Protein 2ZYL (pdb70)

Nearest PDB structures (foldseek):
  2zyl-assembly1_A  TM=1.003E+00  e=1.382E-75  Mycobacterium tuberculosis
  4qck-assembly1_A  TM=9.948E-01  e=5.067E-70  Mycobacterium tuberculosis H37Rv
  4qdc-assembly1_A  TM=9.366E-01  e=1.197E-52  Rhodococcus rhodochrous
  4qdd-assembly1_A  TM=9.458E-01  e=8.021E-52  Rhodococcus rhodochrous
  7v25-assembly1_A  TM=6.304E-01  e=1.993E-14  Comamonas testosteroni KF-1

Foldseek 3Di:
DPDDFFPFFFFDKAWPWFLVVCPPQFWAWDQFRQAIKIWHAAPVRDIAIFGQFDPPPGAGLSPFGDDHQFRAGPPQGFTAHSCFDRPDRDPDPDRDDPDGGGIWDWDQALRIIITGDDPVPDDDDPVLDDHHDVLSVDPQKDHKPKDKDKAFQAAPQQLLLVQQADPCCCVQVQWAWQWWKWKFAAQKIKIWTWTWHFLLPPQPDPLGRTKIWTWIWMDSHQFKIKIWIWMDRVPDIWTKIKIWGWGHSDSGMIMTMIIMMIRQDPCDDVSVVVRVVVRVVVVVSVVSSVVDVNPDHHGNPDDDDLQSGPSVLSVLLNCCRSDDVVPRDCSNHHIDMDIGRRVVVNVVVVVVSVVNVVD

CATH classification: 2.102.10.10 (+1 more: 3.90.380.10)

Radius of gyration: 22.99 Å; Cα contacts (8 Å, |Δi|>4): 777; chains: 1; bounding box: 60×63×56 Å

Solvent-accessible surface area: 18249 Å² total; per-residue (Å²): 183,34,14,94,94,21,141,45,36,5,25,3,13,2,0,0,0,13,9,152,69,18,81,104,72,121,10,32,42,11,104,0,14,52,55,37,0,0,0,0,13,25,79,141,42,80,7,58,0,0,14,0,107,7,134,49,137,39,12,28,0,14,124,12,67,37,77,50,58,32,0,0,4,64,126,59,42,36,37,5,1,15,56,0,106,12,90,75,3,53,142,38,209,165,45,49,221,176,32,98,4,112,35,22,67,39,17,67,43,12,38,0,0,1,0,17,19,20,110,64,63,75,110,27,71,121,77,28,117,2,40,84,4,100,37,23,97,31,125,102,23,26,114,37,102,42,60,104,47,98,9,132,54,17,7,8,35,14,4,4,25,30,10,2,42,2,38,20,23,1,111,35,40,90,2,8,0,73,83,0,51,0,16,4,80,26,30,52,0,7,13,77,5,33,16,34,25,23,45,32,46,150,89,62,48,128,94,184,6,89,18,34,34,57,5,54,7,9,3,25,5,3,0,1,22,0,17,70,24,56,47,71,100,37,124,171,132,31,45,12,2,14,0,6,0,2,11,5,25,58,33,76,14,2,14,0,0,10,0,4,0,0,59,75,26,160,48,105,125,173,13,97,76,66,6,127,95,62,5,80,37,23,6,138,19,8,73,35,17,4,97,78,12,108,134,80,89,28,80,75,130,25,181,54,102,162,72,39,23,0,15,125,49,0,39,85,2,16,87,9,8,39,41,50,81,94,87,50,102,82,67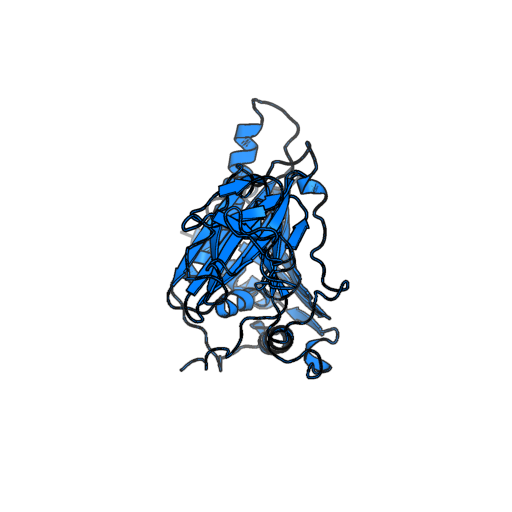,14,39,109,133,56,78,51,105,9,93,7,155,177,20,19,110,122,9,67,45,61,2,86,156,72,55,154,139

B-factor: mean 40.39, std 16.04, range [12.49, 110.56]

Organism: Mycobacterium tuberculosis (strain ATCC 25618 / H37Rv) (NCBI:txid83332)

Sequence (359 aa):
DAGALPTRYARGWHCLGVAKDYLEGKPHGVEAFGTKLVVFADSHGDLKVLDGYCRHMGGDLSEGTVKGDEVACPFHDWRWGGDGRCKLVPYARRTPRMARTRSWTTDVRSGLLFVWHDHEGNPPDPAVRIPEIPEAASDEWTDWRWNRILIEGSNCRDIIDNVTDMAHFFYIHFGLPTYFKNVFEGHIASQYLHNVGRPDVDDLGTSYGEAHLDSEASYFGPSFMINWLHNRYGNYKSESILINCHYPVTQNSFVLQWGVIVEKPKGMSMTDKLSRVFTEGVSKGFLQDVEIWKHKTRIDNPLLVEEDGAVYQLRRWYEQFYVDVADIKPEMVERFEIEVDTKRANEFWNAEVE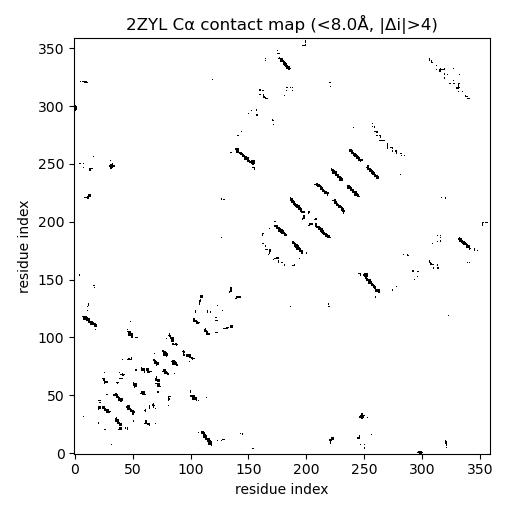KNLKS

GO terms:
  GO:0051537 2 iron, 2 sulfur cluster binding (F, IDA)
  GO:0005506 iron ion binding (F, IDA)
  GO:0070723 response to cholesterol (P, IEP)
  GO:0047086 ketosteroid monooxygenase activity (F, IDA)
  GO:0006707 cholesterol catabolic process (P, IDA)
  GO:0070207 protein homotrimerization (P, IPI)
  GO:0036200 3-ketosteroid 9-alpha-monooxygenase activity (F, IDA)
  GO:0036200 3-ketosteroid 9-alpha-monooxygenase activity (F, EXP)

InterPro domains:
  IPR017941 Rieske [2Fe-2S] iron-sulphur domain [PF00355] (26-109)
  IPR017941 Rieske [2Fe-2S] iron-sulphur domain [PS51296] (26-128)
  IPR036922 Rieske [2Fe-2S] iron-sulphur domain superfamily [G3DSA:2.102.10.10] (21-155)
  IPR036922 Rieske [2Fe-2S] iron-sulphur domain superfamily [SSF50022] (19-131)
  IPR045605 3-ketosteroid-9-alpha-monooxygenase, oxygenase component-like, C-terminal domain [PF19298] (128-337)
  IPR050584 Cholesterol 7-desaturase [PTHR21266] (18-364)

Secondary structure (DSSP, 8-state):
---PPPSSPPSEEEEEEEGGGG-SSS-EEEEETTEEEEEEE-TTS-EEEEESB-TTT--BGGGSEEETTEEEPTTT--EEETTSBEEE-TT-SSPPTT-B--EE-EEEETTEEEEEE-TT-PPPPGGGPPPP-GGGG-TTB---EEEEEEEESS-GGGGGGGGG-STHHHHTT-EEEEEEEEEEETTEEEEEEEEEE-TTSSS--SSS--EEEEEEEEEESSSEEEEEEEEEETTEEEEEEEEEEEEEEETTEEEEEEEEEEBPP-----THHHHHHHHHHHHHHHHHHHHHHTT----SS----GGG-SHHHHHHHHHGGGS-GGG--HHHHS-EEEEPP-HHHHHHHHHHHHHHHT-

Structure (mmCIF, N/CA/C/O backbone):
data_2ZYL
#
_entry.id   2ZYL
#
_cell.length_a   116.200
_cell.length_b   116.200
_cell.length_c   81.000
_cell.angle_alpha   90.00
_cell.angle_beta   90.00
_cell.angle_gamma   120.00
#
_symmetry.space_group_name_H-M   'P 3 2 1'
#
loop_
_entity.id
_entity.type
_entity.pdbx_description
1 polymer 'POSSIBLE OXIDOREDUCTASE'
2 non-polymer 'FE2/S2 (INORGANIC) CLUSTER'
3 non-polymer 'FE (II) ION'
4 non-polymer 'SODIUM ION'
5 water water
#
loop_
_atom_site.group_PDB
_atom_site.id
_atom_site.type_symbol
_atom_site.label_atom_id
_atom_site.label_alt_id
_atom_site.label_comp_id
_atom_site.label_asym_id
_atom_site.label_entity_id
_atom_site.label_seq_id
_atom_site.pdbx_PDB_ins_code
_atom_site.Cartn_x
_atom_site.Cartn_y
_atom_site.Cartn_z
_atom_site.occupancy
_atom_site.B_iso_or_equiv
_atom_site.auth_seq_id
_atom_site.auth_comp_id
_atom_site.auth_asym_id
_atom_site.auth_atom_id
_atom_site.pdbx_PDB_model_num
ATOM 1 N N . ASP A 1 14 ? 42.943 -42.134 1.295 1.00 64.83 14 ASP A N 1
ATOM 2 C CA . ASP A 1 14 ? 42.481 -41.108 2.305 1.00 64.53 14 ASP A CA 1
ATOM 3 C C . ASP A 1 14 ? 41.060 -41.526 2.792 1.00 63.29 14 ASP A C 1
ATOM 4 O O . ASP A 1 14 ? 40.522 -42.463 2.193 1.00 63.54 14 ASP A O 1
ATOM 9 N N . ALA A 1 15 ? 40.343 -40.786 3.673 1.00 61.66 15 ALA A N 1
ATOM 10 C CA . ALA A 1 15 ? 39.693 -39.480 3.348 1.00 57.79 15 ALA A CA 1
ATOM 11 C C . ALA A 1 15 ? 40.319 -38.030 3.426 1.00 56.49 15 ALA A C 1
ATOM 12 O O . ALA A 1 15 ? 40.575 -37.496 4.535 1.00 55.77 15 ALA A O 1
ATOM 14 N N . GLY A 1 16 ? 40.537 -37.451 2.206 1.00 54.05 16 GLY A N 1
ATOM 15 C CA . GLY A 1 16 ? 40.581 -36.016 1.855 1.00 51.91 16 GLY A CA 1
ATOM 16 C C . GLY A 1 16 ? 41.871 -35.214 1.555 1.00 51.58 16 GLY A C 1
ATOM 17 O O . GLY A 1 16 ? 42.704 -34.996 2.483 1.00 50.07 16 GLY A O 1
ATOM 18 N N . ALA A 1 17 ? 42.019 -34.743 0.292 1.00 50.04 17 ALA A N 1
ATOM 19 C CA . ALA A 1 17 ? 43.114 -33.802 -0.054 1.00 49.60 17 ALA A CA 1
ATOM 20 C C . ALA A 1 17 ? 42.972 -32.460 0.714 1.00 48.59 17 ALA A C 1
ATOM 21 O O . ALA A 1 17 ? 41.885 -31.847 0.737 1.00 47.52 17 ALA A O 1
ATOM 23 N N . LEU A 1 18 ? 44.076 -32.051 1.366 1.00 47.56 18 LEU A N 1
ATOM 24 C CA . LEU A 1 18 ? 44.138 -30.787 2.120 1.00 46.33 18 LEU A CA 1
ATOM 25 C C . LEU A 1 18 ? 43.785 -29.559 1.315 1.00 44.61 18 LEU A C 1
ATOM 26 O O . LEU A 1 18 ? 44.177 -29.434 0.135 1.00 44.89 18 LEU A O 1
ATOM 31 N N . PRO A 1 19 ? 43.063 -28.617 1.971 1.00 43.52 19 PRO A N 1
ATOM 32 C CA . PRO A 1 19 ? 42.846 -27.333 1.273 1.00 41.27 19 PRO A CA 1
ATOM 33 C C . PRO A 1 19 ? 44.229 -26.720 0.828 1.00 40.34 19 PRO A C 1
ATOM 34 O O . PRO A 1 19 ? 45.291 -26.952 1.485 1.00 37.54 19 PRO A O 1
ATOM 38 N N . THR A 1 20 ? 44.253 -26.003 -0.300 1.00 39.55 20 THR A N 1
ATOM 39 C CA . THR A 1 20 ? 45.492 -25.300 -0.665 1.00 39.23 20 THR A CA 1
ATOM 40 C C . THR A 1 20 ? 45.569 -23.827 -0.177 1.00 38.08 20 THR A C 1
ATOM 41 O O . THR A 1 20 ? 46.612 -23.226 -0.283 1.00 39.68 20 THR A O 1
ATOM 45 N N . ARG A 1 21 ? 44.495 -23.306 0.416 1.00 36.60 21 ARG A N 1
ATOM 46 C CA . ARG A 1 21 ? 44.346 -21.911 0.972 1.00 34.55 21 ARG A CA 1
ATOM 47 C C . ARG A 1 21 ? 43.706 -22.091 2.318 1.00 32.10 21 ARG A C 1
ATOM 48 O O . ARG A 1 21 ? 43.140 -23.138 2.577 1.00 30.23 21 ARG A O 1
ATOM 56 N N . TYR A 1 22 ? 43.656 -21.016 3.106 1.00 30.68 22 TYR A N 1
ATOM 57 C CA . TYR A 1 22 ? 42.798 -20.950 4.290 1.00 26.72 22 TYR A CA 1
ATOM 58 C C . TYR A 1 22 ? 41.558 -20.224 3.785 1.00 27.44 22 TYR A C 1
ATOM 59 O O . TYR A 1 22 ? 41.622 -19.509 2.783 1.00 26.11 22 TYR A O 1
ATOM 68 N N . ALA A 1 23 ? 40.435 -20.418 4.469 1.00 26.65 23 ALA A N 1
ATOM 69 C CA . ALA A 1 23 ? 39.123 -19.915 4.056 1.00 26.05 23 ALA A CA 1
ATOM 70 C C . ALA A 1 23 ? 39.045 -18.395 4.003 1.00 25.91 23 ALA A C 1
ATOM 71 O O . ALA A 1 23 ? 39.629 -17.704 4.824 1.00 26.81 23 ALA A O 1
ATOM 73 N N . ARG A 1 24 ? 38.279 -17.844 3.061 1.00 27.26 24 ARG A N 1
ATOM 74 C CA . ARG A 1 24 ? 38.018 -16.408 3.098 1.00 27.01 24 ARG A CA 1
ATOM 75 C C . ARG A 1 24 ? 36.925 -16.139 4.132 1.00 27.90 24 ARG A C 1
ATOM 76 O O . ARG A 1 24 ? 35.758 -16.637 3.976 1.00 30.55 24 ARG A O 1
ATOM 84 N N . GLY A 1 25 ? 37.255 -15.357 5.156 1.00 27.44 25 GLY A N 1
ATOM 85 C CA . GLY A 1 25 ? 36.247 -14.808 6.057 1.00 24.63 25 GLY A CA 1
ATOM 86 C C . GLY A 1 25 ? 36.775 -14.187 7.313 1.00 26.85 25 GLY A C 1
ATOM 87 O O . GLY A 1 25 ? 37.982 -14.059 7.494 1.00 27.85 25 GLY A O 1
ATOM 88 N N . TRP A 1 26 ? 35.870 -13.905 8.255 1.00 27.96 26 TRP A N 1
ATOM 89 C CA . TRP A 1 26 ? 36.204 -13.386 9.579 1.00 28.63 26 TRP A CA 1
ATOM 90 C C . TRP A 1 26 ? 36.575 -14.498 10.554 1.00 28.76 26 TRP A C 1
ATOM 91 O O . TRP A 1 26 ? 35.862 -15.543 10.677 1.00 31.96 26 TRP A O 1
ATOM 102 N N . HIS A 1 27 ? 37.659 -14.309 11.284 1.00 26.75 27 HIS A N 1
ATOM 103 C CA . HIS A 1 27 ? 38.038 -15.317 12.222 1.00 25.42 27 HIS A CA 1
ATOM 104 C C . HIS A 1 27 ? 38.220 -14.657 13.580 1.00 28.46 27 HIS A C 1
ATOM 105 O O . HIS A 1 27 ? 38.805 -13.569 13.683 1.00 29.89 27 HIS A O 1
ATOM 112 N N . CYS A 1 28 ? 37.697 -15.298 14.617 1.00 28.68 28 CYS A N 1
ATOM 113 C CA . CYS A 1 28 ? 37.712 -14.715 15.895 1.00 31.13 28 CYS A CA 1
ATOM 114 C C . CYS A 1 28 ? 38.981 -15.120 16.617 1.00 32.20 28 CYS A C 1
ATOM 115 O O . CYS A 1 28 ? 39.419 -16.306 16.579 1.00 31.22 28 CYS A O 1
ATOM 118 N N . LEU A 1 29 ? 39.589 -14.132 17.274 1.00 31.98 29 LEU A N 1
ATOM 119 C CA . LEU A 1 29 ? 40.891 -14.379 17.852 1.00 33.69 29 LEU A CA 1
ATOM 120 C C . LEU A 1 29 ? 40.765 -14.468 19.350 1.00 33.98 29 LEU A C 1
ATOM 121 O O . LEU A 1 29 ? 41.666 -14.941 20.068 1.00 34.98 29 LEU A O 1
ATOM 126 N N . GLY A 1 30 ? 39.599 -14.068 19.831 1.00 34.63 30 GLY A N 1
ATOM 127 C CA . GLY A 1 30 ? 39.264 -14.229 21.220 1.00 34.83 30 GLY A CA 1
ATOM 128 C C . GLY A 1 30 ? 38.575 -12.979 21.741 1.00 35.65 30 GLY A C 1
ATOM 129 O O . GLY A 1 30 ? 38.039 -12.133 20.974 1.00 36.05 30 GLY A O 1
ATOM 130 N N . VAL A 1 31 ? 38.628 -12.848 23.058 1.00 36.28 31 VAL A N 1
ATOM 131 C CA . VAL A 1 31 ? 38.040 -11.696 23.748 1.00 38.15 31 VAL A CA 1
ATOM 132 C C . VAL A 1 31 ? 38.921 -10.449 23.548 1.00 37.73 31 VAL A C 1
ATOM 133 O O . VAL A 1 31 ? 40.069 -10.458 23.922 1.00 38.28 31 VAL A O 1
ATOM 137 N N . ALA A 1 32 ? 38.376 -9.416 22.935 1.00 38.97 32 ALA A N 1
ATOM 138 C CA . ALA A 1 32 ? 39.083 -8.154 22.667 1.00 41.41 32 ALA A CA 1
ATOM 139 C C . ALA A 1 32 ? 39.914 -7.588 23.860 1.00 43.65 32 ALA A C 1
ATOM 140 O O . ALA A 1 32 ? 41.094 -7.249 23.710 1.00 44.42 32 ALA A O 1
ATOM 142 N N . LYS A 1 33 ? 39.338 -7.589 25.059 1.00 47.52 33 LYS A N 1
ATOM 143 C CA . LYS A 1 33 ? 39.998 -7.120 26.323 1.00 49.60 33 LYS A CA 1
ATOM 144 C C . LYS A 1 33 ? 41.258 -7.893 26.746 1.00 49.57 33 LYS A C 1
ATOM 145 O O . LYS A 1 33 ? 42.088 -7.410 27.535 1.00 50.65 33 LYS A O 1
ATOM 151 N N . ASP A 1 34 ? 41.430 -9.084 26.204 1.00 50.01 34 ASP A N 1
ATOM 152 C CA . ASP A 1 34 ? 42.670 -9.831 26.429 1.00 50.86 34 ASP A CA 1
ATOM 153 C C . ASP A 1 34 ? 43.812 -9.390 25.450 1.00 49.83 34 ASP A C 1
ATOM 154 O O . ASP A 1 34 ? 44.960 -9.723 25.645 1.00 49.61 34 ASP A O 1
ATOM 159 N N . TYR A 1 35 ? 43.499 -8.612 24.431 1.00 49.61 35 TYR A N 1
ATOM 160 C CA . TYR A 1 35 ? 44.531 -8.139 23.510 1.00 50.62 35 TYR A CA 1
ATOM 161 C C . TYR A 1 35 ? 44.980 -6.687 23.763 1.00 53.02 35 TYR A C 1
ATOM 162 O O . TYR A 1 35 ? 45.610 -6.065 22.893 1.00 53.27 35 TYR A O 1
ATOM 171 N N . LEU A 1 36 ? 44.660 -6.182 24.961 1.00 55.52 36 LEU A N 1
ATOM 172 C CA . LEU A 1 36 ? 44.710 -4.764 25.279 1.00 57.69 36 LEU A CA 1
ATOM 173 C C . LEU A 1 36 ? 45.546 -4.468 26.508 1.00 59.56 36 LEU A C 1
ATOM 174 O O . LEU A 1 36 ? 45.119 -3.653 27.317 1.00 60.62 36 LEU A O 1
ATOM 179 N N . GLU A 1 37 ? 46.718 -5.052 26.711 1.00 61.70 37 GLU A N 1
ATOM 180 C CA . GLU A 1 37 ? 47.222 -4.914 28.091 1.00 64.11 37 GLU A CA 1
ATOM 181 C C . GLU A 1 37 ? 48.669 -4.471 28.451 1.00 64.20 37 GLU A C 1
ATOM 182 O O . GLU A 1 37 ? 49.370 -5.244 29.119 1.00 65.48 37 GLU A O 1
ATOM 188 N N . GLY A 1 38 ? 49.183 -3.305 28.021 1.00 62.96 38 GLY A N 1
ATOM 189 C CA . GLY A 1 38 ? 48.894 -2.601 26.767 1.00 60.58 38 GLY A CA 1
ATOM 190 C C . GLY A 1 38 ? 50.177 -2.805 25.911 1.00 59.52 38 GLY A C 1
ATOM 191 O O . GLY A 1 38 ? 50.906 -1.834 25.575 1.00 59.77 38 GLY A O 1
ATOM 192 N N . LYS A 1 39 ? 50.433 -4.094 25.617 1.00 55.90 39 LYS A N 1
ATOM 193 C CA . LYS A 1 39 ? 51.598 -4.653 24.930 1.00 52.71 39 LYS A CA 1
ATOM 194 C C . LYS A 1 39 ? 51.126 -5.323 23.615 1.00 49.92 39 LYS A C 1
ATOM 195 O O . LYS A 1 39 ? 49.893 -5.379 23.334 1.00 50.20 39 LYS A O 1
ATOM 201 N N . PRO A 1 40 ? 52.067 -5.710 22.737 1.00 45.71 40 PRO A N 1
ATOM 202 C CA . PRO A 1 40 ? 51.587 -6.517 21.624 1.00 43.33 40 PRO A CA 1
ATOM 203 C C . PRO A 1 40 ? 51.425 -7.979 21.972 1.00 40.18 40 PRO A C 1
ATOM 204 O O . PRO A 1 40 ? 52.048 -8.486 22.912 1.00 40.32 40 PRO A O 1
ATOM 208 N N . HIS A 1 41 ? 50.593 -8.658 21.211 1.00 37.83 41 HIS A N 1
ATOM 209 C CA . HIS A 1 41 ? 50.407 -10.135 21.385 1.00 37.60 41 HIS A CA 1
ATOM 210 C C . HIS A 1 41 ? 50.793 -10.908 20.115 1.00 35.12 41 HIS A C 1
ATOM 211 O O . HIS A 1 41 ? 50.501 -10.453 19.039 1.00 34.50 41 HIS A O 1
ATOM 218 N N . GLY A 1 42 ? 51.513 -12.015 20.269 1.00 34.52 42 GLY A N 1
ATOM 219 C CA . GLY A 1 42 ? 51.833 -12.975 19.186 1.00 33.95 42 GLY A CA 1
ATOM 220 C C . GLY A 1 42 ? 50.713 -13.971 18.957 1.00 34.43 42 GLY A C 1
ATOM 221 O O . GLY A 1 42 ? 50.278 -14.612 19.874 1.00 35.36 42 GLY A O 1
ATOM 222 N N . VAL A 1 43 ? 50.174 -14.057 17.755 1.00 35.12 43 VAL A N 1
ATOM 223 C CA . VAL A 1 43 ? 49.354 -15.210 17.394 1.00 35.27 43 VAL A CA 1
ATOM 224 C C . VAL A 1 43 ? 49.778 -15.974 16.104 1.00 35.18 43 VAL A C 1
ATOM 225 O O . VAL A 1 43 ? 49.940 -15.407 15.039 1.00 34.91 43 VAL A O 1
ATOM 229 N N . GLU A 1 44 ? 49.993 -17.273 16.217 1.00 34.82 44 GLU A N 1
ATOM 230 C CA . GLU A 1 44 ? 50.178 -18.088 14.999 1.00 34.85 44 GLU A CA 1
ATOM 231 C C . GLU A 1 44 ? 48.857 -18.494 14.368 1.00 33.27 44 GLU A C 1
ATOM 232 O O . GLU A 1 44 ? 48.025 -19.084 15.019 1.00 33.19 44 GLU A O 1
ATOM 238 N N . ALA A 1 45 ? 48.689 -18.201 13.097 1.00 31.59 45 ALA A N 1
ATOM 239 C CA . ALA A 1 45 ? 47.436 -18.337 12.456 1.00 31.36 45 ALA A CA 1
ATOM 240 C C . ALA A 1 45 ? 47.740 -18.223 10.967 1.00 32.73 45 ALA A C 1
ATOM 241 O O . ALA A 1 45 ? 48.710 -17.500 10.573 1.00 34.07 45 ALA A O 1
ATOM 243 N N . PHE A 1 46 ? 46.955 -18.937 10.137 1.00 32.04 46 PHE A N 1
ATOM 244 C CA . PHE A 1 46 ? 47.037 -18.878 8.691 1.00 30.98 46 PHE A CA 1
ATOM 245 C C . PHE A 1 46 ? 48.448 -19.215 8.128 1.00 31.98 46 PHE A C 1
ATOM 246 O O . PHE A 1 46 ? 48.908 -18.636 7.108 1.00 31.91 46 PHE A O 1
ATOM 254 N N . GLY A 1 47 ? 49.090 -20.186 8.765 1.00 31.34 47 GLY A N 1
ATOM 255 C CA . GLY A 1 47 ? 50.441 -20.550 8.413 1.00 34.09 47 GLY A CA 1
ATOM 256 C C . GLY A 1 47 ? 51.511 -19.481 8.624 1.00 36.21 47 GLY A C 1
ATOM 257 O O . GLY A 1 47 ? 52.631 -19.673 8.136 1.00 36.42 47 GLY A O 1
ATOM 258 N N . THR A 1 48 ? 51.173 -18.360 9.293 1.00 36.56 48 THR A N 1
ATOM 259 C CA . THR A 1 48 ? 52.159 -17.412 9.760 1.00 38.40 48 THR A CA 1
ATOM 260 C C . THR A 1 48 ? 52.093 -17.033 11.232 1.00 37.88 48 THR A C 1
ATOM 261 O O . THR A 1 48 ? 51.417 -17.628 12.061 1.00 39.31 48 THR A O 1
ATOM 265 N N . LYS A 1 49 ? 52.867 -16.022 11.541 1.00 36.12 49 LYS A N 1
ATOM 266 C CA . LYS A 1 49 ? 52.861 -15.429 12.821 1.00 34.41 49 LYS A CA 1
ATOM 267 C C . LYS A 1 49 ? 52.322 -14.049 12.649 1.00 32.23 49 LYS A C 1
ATOM 268 O O . LYS A 1 49 ? 52.686 -13.336 11.731 1.00 31.32 49 LYS A O 1
ATOM 274 N N . LEU A 1 50 ? 51.460 -13.685 13.580 1.00 31.35 50 LEU A N 1
ATOM 275 C CA . LEU A 1 50 ? 50.748 -12.438 13.558 1.00 31.43 50 LEU A CA 1
ATOM 276 C C . LEU A 1 50 ? 51.082 -11.627 14.793 1.00 29.95 50 LEU A C 1
ATOM 277 O O . LEU A 1 50 ? 51.429 -12.174 15.829 1.00 28.69 50 LEU A O 1
ATOM 282 N N . VAL A 1 51 ? 51.063 -10.303 14.659 1.00 29.13 51 VAL A N 1
ATOM 283 C CA . VAL A 1 51 ? 51.175 -9.427 15.837 1.00 27.30 51 VAL A CA 1
ATOM 284 C C . VAL A 1 51 ? 49.838 -8.683 16.006 1.00 27.16 51 VAL A C 1
ATOM 285 O O . VAL A 1 51 ? 49.290 -8.111 15.078 1.00 28.14 51 VAL A O 1
ATOM 289 N N . VAL A 1 52 ? 49.322 -8.691 17.222 1.00 29.12 52 VAL A N 1
ATOM 290 C CA . VAL A 1 52 ? 48.087 -7.989 17.589 1.00 28.82 52 VAL A CA 1
ATOM 291 C C . VAL A 1 52 ? 48.425 -6.888 18.579 1.00 28.33 52 VAL A C 1
ATOM 292 O O . VAL A 1 52 ? 49.114 -7.108 19.538 1.00 25.91 52 VAL A O 1
ATOM 296 N N . PHE A 1 53 ? 47.908 -5.688 18.366 1.00 29.87 53 PHE A N 1
ATOM 297 C CA . PHE A 1 53 ? 48.203 -4.590 19.337 1.00 30.18 53 PHE A CA 1
ATOM 298 C C . PHE A 1 53 ? 47.145 -3.512 19.245 1.00 30.94 53 PHE A C 1
ATOM 299 O O . PHE A 1 53 ? 46.524 -3.312 18.207 1.00 32.58 53 PHE A O 1
ATOM 307 N N . ALA A 1 54 ? 46.944 -2.803 20.321 1.00 33.75 54 ALA A N 1
ATOM 308 C CA . ALA A 1 54 ? 46.064 -1.663 20.295 1.00 35.38 54 ALA A CA 1
ATOM 309 C C . ALA A 1 54 ? 46.760 -0.309 20.232 1.00 36.02 54 ALA A C 1
ATOM 310 O O . ALA A 1 54 ? 47.758 -0.090 20.832 1.00 37.02 54 ALA A O 1
ATOM 312 N N . ASP A 1 55 ? 46.182 0.556 19.438 1.00 37.23 55 ASP A N 1
ATOM 313 C CA . ASP A 1 55 ? 46.252 2.000 19.463 1.00 39.93 55 ASP A CA 1
ATOM 314 C C . ASP A 1 55 ? 46.383 2.715 20.775 1.00 40.07 55 ASP A C 1
ATOM 315 O O . ASP A 1 55 ? 46.148 2.181 21.819 1.00 40.29 55 ASP A O 1
ATOM 320 N N . SER A 1 56 ? 46.663 3.990 20.667 1.00 40.18 56 SER A N 1
ATOM 321 C CA . SER A 1 56 ? 46.528 4.905 21.759 1.00 41.71 56 SER A CA 1
ATOM 322 C C . SER A 1 56 ? 45.080 5.298 21.936 1.00 42.38 56 SER A C 1
ATOM 323 O O . SER A 1 56 ? 44.701 5.666 22.998 1.00 43.09 56 SER A O 1
ATOM 326 N N . HIS A 1 57 ? 44.276 5.187 20.891 1.00 43.40 57 HIS A N 1
ATOM 327 C CA . HIS A 1 57 ? 42.816 5.190 21.015 1.00 44.18 57 HIS A CA 1
ATOM 328 C C . HIS A 1 57 ? 42.137 3.916 21.517 1.00 43.47 57 HIS A C 1
ATOM 329 O O . HIS A 1 57 ? 40.924 3.849 21.511 1.00 44.17 57 HIS A O 1
ATOM 336 N N . GLY A 1 58 ? 42.900 2.933 21.971 1.00 43.81 58 GLY A N 1
ATOM 337 C CA . GLY A 1 58 ? 42.394 1.570 22.251 1.00 43.96 58 GLY A CA 1
ATOM 338 C C . GLY A 1 58 ? 41.877 0.702 21.083 1.00 43.77 58 GLY A C 1
ATOM 339 O O . GLY A 1 58 ? 41.292 -0.354 21.319 1.00 43.98 58 GLY A O 1
ATOM 340 N N . ASP A 1 59 ? 42.054 1.146 19.837 1.00 43.40 59 ASP A N 1
ATOM 341 C CA . ASP A 1 59 ? 41.739 0.336 18.644 1.00 43.02 59 ASP A CA 1
ATOM 342 C C . ASP A 1 59 ? 42.801 -0.712 18.217 1.00 41.32 59 ASP A C 1
ATOM 343 O O . ASP A 1 59 ? 43.998 -0.450 18.173 1.00 40.44 59 ASP A O 1
ATOM 348 N N . LEU A 1 60 ? 42.296 -1.901 17.909 1.00 39.04 60 LEU A N 1
ATOM 349 C CA . LEU A 1 60 ? 43.087 -3.104 17.756 1.00 36.52 60 LEU A CA 1
ATOM 350 C C . LEU A 1 60 ? 43.508 -3.339 16.300 1.00 34.24 60 LEU A C 1
ATOM 351 O O . LEU A 1 60 ? 42.739 -3.160 15.361 1.00 33.21 60 LEU A O 1
ATOM 356 N N . LYS A 1 61 ? 44.762 -3.722 16.120 1.00 33.02 61 LYS A N 1
ATOM 357 C CA . LYS A 1 61 ? 45.363 -3.806 14.797 1.00 30.89 61 LYS A CA 1
ATOM 358 C C . LYS A 1 61 ? 46.059 -5.141 14.649 1.00 30.18 61 LYS A C 1
ATOM 359 O O . LYS A 1 61 ? 46.474 -5.731 15.616 1.00 30.53 61 LYS A O 1
ATOM 365 N N . VAL A 1 62 ? 46.245 -5.614 13.425 1.00 29.59 62 VAL A N 1
ATOM 366 C CA . VAL A 1 62 ? 46.927 -6.874 13.288 1.00 27.47 62 VAL A CA 1
ATOM 367 C C . VAL A 1 62 ? 47.852 -6.713 12.134 1.00 25.97 62 VAL A C 1
ATOM 368 O O . VAL A 1 62 ? 47.505 -6.190 11.124 1.00 26.05 62 VAL A O 1
ATOM 372 N N . LEU A 1 63 ? 49.046 -7.230 12.281 1.00 26.83 63 LEU A N 1
ATOM 373 C CA . LEU A 1 63 ? 50.041 -7.184 11.190 1.00 27.09 63 LEU A CA 1
ATOM 374 C C . LEU A 1 63 ? 50.694 -8.541 11.005 1.00 26.33 63 LEU A C 1
ATOM 375 O O . LEU A 1 63 ? 50.733 -9.339 11.906 1.00 25.05 63 LEU A O 1
ATOM 380 N N . ASP A 1 64 ? 51.289 -8.807 9.853 1.00 28.51 64 ASP A N 1
ATOM 381 C CA . ASP A 1 64 ? 52.397 -9.798 9.887 1.00 28.12 64 ASP A CA 1
ATOM 382 C C . ASP A 1 64 ? 53.341 -9.546 11.060 1.00 27.16 64 ASP A C 1
ATOM 383 O O . ASP A 1 64 ? 53.783 -8.408 11.298 1.00 27.33 64 ASP A O 1
ATOM 388 N N . GLY A 1 65 ? 53.742 -10.605 11.719 1.00 26.50 65 GLY A N 1
ATOM 389 C CA . GLY A 1 65 ? 54.497 -10.503 12.959 1.00 26.17 65 GLY A CA 1
ATOM 390 C C . GLY A 1 65 ? 55.958 -10.208 12.868 1.00 26.98 65 GLY A C 1
ATOM 391 O O . GLY A 1 65 ? 56.516 -9.667 13.827 1.00 27.55 65 GLY A O 1
ATOM 392 N N . TYR A 1 66 ? 56.562 -10.565 11.719 1.00 27.89 66 TYR A N 1
ATOM 393 C CA . TYR A 1 66 ? 57.999 -10.403 11.399 1.00 28.69 66 TYR A CA 1
ATOM 394 C C . TYR A 1 66 ? 58.300 -9.124 10.742 1.00 26.20 66 TYR A C 1
ATOM 395 O O . TYR A 1 66 ? 57.721 -8.781 9.709 1.00 23.79 66 TYR A O 1
ATOM 404 N N . CYS A 1 67 ? 59.127 -8.366 11.438 1.00 25.52 67 CYS A N 1
ATOM 405 C CA . CYS A 1 67 ? 59.646 -7.096 10.863 1.00 24.53 67 CYS A CA 1
ATOM 406 C C . CYS A 1 67 ? 60.313 -7.202 9.511 1.00 24.35 67 CYS A C 1
ATOM 407 O O . CYS A 1 67 ? 61.321 -7.930 9.327 1.00 24.57 67 CYS A O 1
ATOM 410 N N . ARG A 1 68 ? 59.774 -6.420 8.569 1.00 25.28 68 ARG A N 1
ATOM 411 C CA . ARG A 1 68 ? 60.313 -6.249 7.242 1.00 24.90 68 ARG A CA 1
ATOM 412 C C . ARG A 1 68 ? 61.745 -5.695 7.126 1.00 24.36 68 ARG A C 1
ATOM 413 O O . ARG A 1 68 ? 62.331 -5.732 6.073 1.00 24.51 68 ARG A O 1
ATOM 421 N N . HIS A 1 69 ? 62.350 -5.257 8.224 1.00 25.53 69 HIS A N 1
ATOM 422 C CA . HIS A 1 69 ? 63.681 -4.740 8.134 1.00 25.23 69 HIS A CA 1
ATOM 423 C C . HIS A 1 69 ? 64.646 -5.957 8.039 1.00 26.14 69 HIS A C 1
ATOM 424 O O . HIS A 1 69 ? 65.094 -6.282 6.924 1.00 26.99 69 HIS A O 1
ATOM 431 N N . MET A 1 70 ? 64.810 -6.678 9.140 1.00 26.32 70 MET A N 1
ATOM 432 C CA . MET A 1 70 ? 65.686 -7.824 9.286 1.00 26.87 70 MET A CA 1
ATOM 433 C C . MET A 1 70 ? 65.017 -8.897 10.171 1.00 27.04 70 MET A C 1
ATOM 434 O O . MET A 1 70 ? 65.709 -9.684 10.773 1.00 27.49 70 MET A O 1
ATOM 439 N N . GLY A 1 71 ? 63.693 -8.924 10.290 1.00 27.24 71 GLY A N 1
ATOM 440 C CA . GLY A 1 71 ? 63.071 -10.128 10.805 1.00 28.29 71 GL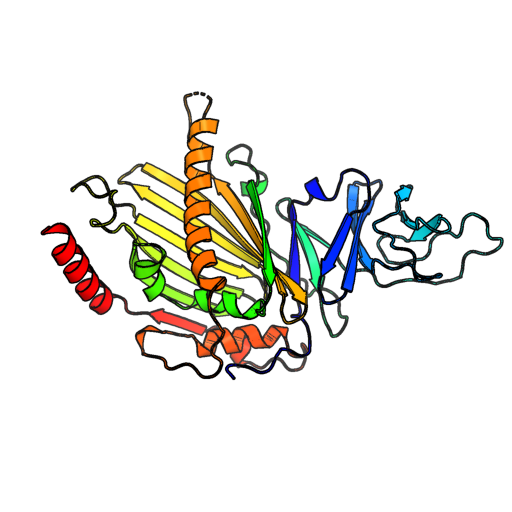Y A CA 1
ATOM 441 C C . GLY A 1 71 ? 62.768 -10.252 12.252 1.00 28.97 71 GLY A C 1
ATOM 442 O O . GLY A 1 71 ? 62.307 -11.301 12.645 1.00 30.27 71 GLY A O 1
ATOM 443 N N . GLY A 1 72 ? 63.010 -9.197 13.049 1.00 28.99 72 GLY A N 1
ATOM 444 C CA . GLY A 1 72 ? 62.596 -9.167 14.409 1.00 29.02 72 GLY A CA 1
ATOM 445 C C . GLY A 1 72 ? 61.116 -9.468 14.557 1.00 30.79 72 GLY A C 1
ATOM 446 O O . GLY A 1 72 ? 60.279 -9.180 13.652 1.00 29.53 72 GLY A O 1
ATOM 447 N N . ASP A 1 73 ? 60.795 -10.073 15.715 1.00 32.02 73 ASP A N 1
ATOM 448 C CA . ASP A 1 73 ? 59.431 -10.528 16.034 1.00 31.83 73 ASP A CA 1
ATOM 449 C C . ASP A 1 73 ? 58.735 -9.370 16.713 1.00 31.74 73 ASP A C 1
ATOM 450 O O . ASP A 1 73 ? 59.032 -9.088 17.856 1.00 31.18 73 ASP A O 1
ATOM 455 N N . LEU A 1 74 ? 57.810 -8.718 16.003 1.00 31.59 74 LEU A N 1
ATOM 456 C CA . LEU A 1 74 ? 57.117 -7.518 16.472 1.00 30.67 74 LEU A CA 1
ATOM 457 C C . LEU A 1 74 ? 56.309 -7.778 17.747 1.00 32.20 74 LEU A C 1
ATOM 458 O O . LEU A 1 74 ? 56.199 -6.927 18.648 1.00 31.58 74 LEU A O 1
ATOM 463 N N . SER A 1 75 ? 55.762 -8.995 17.852 1.00 33.25 75 SER A N 1
ATOM 464 C CA . SER A 1 75 ? 55.047 -9.431 19.082 1.00 32.65 75 SER A CA 1
ATOM 465 C C . SER A 1 75 ? 55.972 -9.404 20.325 1.00 32.79 75 SER A C 1
ATOM 466 O O . SER A 1 75 ? 55.514 -9.330 21.473 1.00 34.94 75 SER A O 1
ATOM 469 N N . GLU A 1 76 ? 57.295 -9.401 20.118 1.00 32.63 76 GLU A N 1
ATOM 470 C CA . GLU A 1 76 ? 58.239 -9.271 21.250 1.00 31.66 76 GLU A CA 1
ATOM 471 C C . GLU A 1 76 ? 58.629 -7.784 21.552 1.00 31.35 76 GLU A C 1
ATOM 472 O O . GLU A 1 76 ? 59.551 -7.523 22.366 1.00 31.01 76 GLU A O 1
ATOM 478 N N . GLY A 1 77 ? 57.964 -6.836 20.891 1.00 29.23 77 GLY A N 1
ATOM 479 C CA . GLY A 1 77 ? 58.342 -5.495 21.008 1.00 30.15 77 GLY A CA 1
ATOM 480 C C . GLY A 1 77 ? 57.405 -4.742 21.875 1.00 32.02 77 GLY A C 1
ATOM 481 O O . GLY A 1 77 ? 56.791 -5.284 22.806 1.00 32.35 77 GLY A O 1
ATOM 482 N N . THR A 1 78 ? 57.207 -3.482 21.540 1.00 33.23 78 THR A N 1
ATOM 483 C CA . THR A 1 78 ? 56.458 -2.668 22.453 1.00 35.47 78 THR A CA 1
ATOM 484 C C . THR A 1 78 ? 55.477 -1.747 21.689 1.00 34.48 78 THR A C 1
ATOM 485 O O . THR A 1 78 ? 55.690 -1.500 20.523 1.00 35.72 78 THR A O 1
ATOM 489 N N . VAL A 1 79 ? 54.377 -1.288 22.301 1.00 33.90 79 VAL A N 1
ATOM 490 C CA . VAL A 1 79 ? 53.528 -0.252 21.661 1.00 31.99 79 VAL A CA 1
ATOM 491 C C . VAL A 1 79 ? 53.993 1.195 22.132 1.00 33.68 79 VAL A C 1
ATOM 492 O O . VAL A 1 79 ? 54.069 1.510 23.324 1.00 32.28 79 VAL A O 1
ATOM 496 N N . LYS A 1 80 ? 54.301 2.026 21.152 1.00 33.53 80 LYS A N 1
ATOM 497 C CA . LYS A 1 80 ? 54.718 3.374 21.352 1.00 33.27 80 LYS A CA 1
ATOM 498 C C . LYS A 1 80 ? 53.792 4.278 20.580 1.00 32.92 80 LYS A C 1
ATOM 499 O O . LYS A 1 80 ? 53.893 4.371 19.388 1.00 31.99 80 LYS A O 1
ATOM 505 N N . GLY A 1 81 ? 52.853 4.919 21.278 1.00 34.78 81 GLY A N 1
ATOM 506 C CA . GLY A 1 81 ? 51.800 5.690 20.591 1.00 34.82 81 GLY A CA 1
ATOM 507 C C . GLY A 1 81 ? 50.871 4.805 19.782 1.00 33.73 81 GLY A C 1
ATOM 508 O O . GLY A 1 81 ? 50.229 3.922 20.320 1.00 34.63 81 GLY A O 1
ATOM 509 N N . ASP A 1 82 ? 50.779 5.063 18.492 1.00 33.40 82 ASP A N 1
ATOM 510 C CA . ASP A 1 82 ? 49.898 4.294 17.616 1.00 32.34 82 ASP A CA 1
ATOM 511 C C . ASP A 1 82 ? 50.573 3.129 16.846 1.00 31.88 82 ASP A C 1
ATOM 512 O O . ASP A 1 82 ? 49.950 2.475 16.003 1.00 31.94 82 ASP A O 1
ATOM 517 N N . GLU A 1 83 ? 51.855 2.896 17.121 1.00 30.08 83 GLU A N 1
ATOM 518 C CA . GLU A 1 83 ? 52.686 1.960 16.366 1.00 29.46 83 GLU A CA 1
ATOM 519 C C . GLU A 1 83 ? 53.257 0.925 17.302 1.00 28.69 83 GLU A C 1
ATOM 520 O O . GLU A 1 83 ? 53.441 1.170 18.480 1.00 28.72 83 GLU A O 1
ATOM 526 N N . VAL A 1 84 ? 53.513 -0.259 16.773 1.00 28.62 84 VAL A N 1
ATOM 527 C CA . VAL A 1 84 ? 54.309 -1.242 17.521 1.00 26.27 84 VAL A CA 1
ATOM 528 C C . VAL A 1 84 ? 55.791 -0.974 17.097 1.00 26.17 84 VAL A C 1
ATOM 529 O O . VAL A 1 84 ? 56.087 -0.723 15.942 1.00 23.01 84 VAL A O 1
ATOM 533 N N . ALA A 1 85 ? 56.671 -0.956 18.083 1.00 26.41 85 ALA A N 1
ATOM 534 C CA . ALA A 1 85 ? 58.105 -0.757 17.890 1.00 28.00 85 ALA A CA 1
ATOM 535 C C . ALA A 1 85 ? 58.759 -2.143 17.885 1.00 29.18 85 ALA A C 1
ATOM 536 O O . ALA A 1 85 ? 58.565 -2.878 18.829 1.00 29.93 85 ALA A O 1
ATOM 538 N N . CYS A 1 86 ? 59.537 -2.475 16.858 1.00 30.07 86 CYS A N 1
ATOM 539 C CA . CYS A 1 86 ? 60.178 -3.748 16.751 1.00 29.02 86 CYS A CA 1
ATOM 540 C C . CYS A 1 86 ? 61.195 -3.827 17.843 1.00 29.88 86 CYS A C 1
ATOM 541 O O . CYS A 1 86 ? 61.889 -2.854 18.058 1.00 29.99 86 CYS A O 1
ATOM 544 N N . PRO A 1 87 ? 61.315 -5.009 18.539 1.00 29.88 87 PRO A N 1
ATOM 545 C CA . PRO A 1 87 ? 62.360 -5.148 19.568 1.00 27.97 87 PRO A CA 1
ATOM 546 C C . PRO A 1 87 ? 63.818 -5.000 19.043 1.00 28.48 87 PRO A C 1
ATOM 547 O O . PRO A 1 87 ? 64.737 -4.849 19.814 1.00 28.26 87 PRO A O 1
ATOM 551 N N . PHE A 1 88 ? 64.057 -5.025 17.729 1.00 28.80 88 PHE A N 1
ATOM 552 C CA . PHE A 1 88 ? 65.429 -5.199 17.293 1.00 26.31 88 PHE A CA 1
ATOM 553 C C . PHE A 1 88 ? 66.094 -3.835 17.102 1.00 25.83 88 PHE A C 1
ATOM 554 O O . PHE A 1 88 ? 67.146 -3.523 17.684 1.00 26.26 88 PHE A O 1
ATOM 562 N N . HIS A 1 89 ? 65.440 -2.987 16.362 1.00 25.61 89 HIS A N 1
ATOM 563 C CA . HIS A 1 89 ? 65.995 -1.688 16.057 1.00 24.75 89 HIS A CA 1
ATOM 564 C C . HIS A 1 89 ? 64.911 -0.613 16.205 1.00 25.39 89 HIS A C 1
ATOM 565 O O . HIS A 1 89 ? 65.148 0.470 15.734 1.00 26.43 89 HIS A O 1
ATOM 572 N N . ASP A 1 90 ? 63.764 -0.894 16.829 1.00 23.74 90 ASP A N 1
ATOM 573 C CA . ASP A 1 90 ? 62.781 0.094 17.165 1.00 24.99 90 ASP A CA 1
ATOM 574 C C . ASP A 1 90 ? 62.037 0.732 15.985 1.00 24.70 90 ASP A C 1
ATOM 575 O O . ASP A 1 90 ? 61.473 1.770 16.128 1.00 25.41 90 ASP A O 1
ATOM 580 N N . TRP A 1 91 ? 62.077 0.193 14.762 1.00 25.80 91 TRP A N 1
ATOM 581 C CA . TRP A 1 91 ? 61.277 0.765 13.671 1.00 23.95 91 TRP A CA 1
ATOM 582 C C . TRP A 1 91 ? 59.786 0.739 14.105 1.00 25.80 91 TRP A C 1
ATOM 583 O O . TRP A 1 91 ? 59.409 -0.032 15.005 1.00 25.54 91 TRP A O 1
ATOM 594 N N . ARG A 1 92 ? 58.941 1.556 13.475 1.00 24.80 92 ARG A N 1
ATOM 595 C CA . ARG A 1 92 ? 57.632 1.773 14.060 1.00 25.29 92 ARG A CA 1
ATOM 596 C C . ARG A 1 92 ? 56.652 1.510 12.985 1.00 24.96 92 ARG A C 1
ATOM 597 O O . ARG A 1 92 ? 56.710 2.182 11.959 1.00 22.97 92 ARG A O 1
ATOM 605 N N . TRP A 1 93 ? 55.695 0.619 13.298 1.00 25.01 93 TRP A N 1
ATOM 606 C CA . TRP A 1 93 ? 54.744 0.096 12.294 1.00 26.99 93 TRP A CA 1
ATOM 607 C C . TRP A 1 93 ? 53.353 0.434 12.707 1.00 28.01 93 TRP A C 1
ATOM 608 O O . TRP A 1 93 ? 52.946 0.118 13.838 1.00 29.81 93 TRP A O 1
ATOM 619 N N . GLY A 1 94 ? 52.641 1.122 11.824 1.00 28.85 94 GLY A N 1
ATOM 620 C CA . GLY A 1 94 ? 51.270 1.483 12.102 1.00 28.62 94 GLY A CA 1
ATOM 621 C C . GLY A 1 94 ? 50.257 0.349 11.866 1.00 29.78 94 GLY A C 1
ATOM 622 O O . GLY A 1 94 ? 50.546 -0.644 11.160 1.00 30.14 94 GLY A O 1
ATOM 623 N N . GLY A 1 95 ? 49.037 0.507 12.393 1.00 29.39 95 GLY A N 1
ATOM 624 C CA . GLY A 1 95 ? 48.071 -0.543 12.276 1.00 29.89 95 GLY A CA 1
ATOM 625 C C . GLY A 1 95 ? 47.636 -0.822 10.861 1.00 30.84 95 GLY A C 1
ATOM 626 O O . GLY A 1 95 ? 46.980 -1.869 10.566 1.00 31.66 95 GLY A O 1
ATOM 627 N N . ASP A 1 96 ? 47.930 0.133 9.979 1.00 30.75 96 ASP A N 1
ATOM 628 C CA . ASP A 1 96 ? 47.727 -0.078 8.554 1.00 30.86 96 ASP A CA 1
ATOM 629 C C . ASP A 1 96 ? 48.986 -0.675 7.836 1.00 29.51 96 ASP A C 1
ATOM 630 O O . ASP A 1 96 ? 49.013 -0.769 6.640 1.00 29.46 96 ASP A O 1
ATOM 635 N N . GLY A 1 97 ? 50.016 -1.036 8.571 1.00 28.21 97 GLY A N 1
ATOM 636 C CA . GLY A 1 97 ? 51.213 -1.590 7.961 1.00 29.09 97 GLY A CA 1
ATOM 637 C C . GLY A 1 97 ? 52.270 -0.618 7.542 1.00 28.96 97 GLY A C 1
ATOM 638 O O . GLY A 1 97 ? 53.346 -1.054 7.175 1.00 28.29 97 GLY A O 1
ATOM 639 N N . ARG A 1 98 ? 51.987 0.691 7.590 1.00 29.83 98 ARG A N 1
ATOM 640 C CA . ARG A 1 98 ? 52.978 1.702 7.156 1.00 31.45 98 ARG A CA 1
ATOM 641 C C . ARG A 1 98 ? 54.132 1.766 8.117 1.00 29.33 98 ARG A C 1
ATOM 642 O O . ARG A 1 98 ? 53.937 1.657 9.282 1.00 30.01 98 ARG A O 1
ATOM 650 N N . CYS A 1 99 ? 55.345 1.775 7.584 1.00 29.93 99 CYS A N 1
ATOM 651 C CA . CYS A 1 99 ? 56.530 2.087 8.366 1.00 29.98 99 CYS A CA 1
ATOM 652 C C . CYS A 1 99 ? 56.420 3.612 8.708 1.00 29.85 99 CYS A C 1
ATOM 653 O O . CYS A 1 99 ? 56.483 4.427 7.797 1.00 28.06 99 CYS A O 1
ATOM 656 N N . LYS A 1 100 ? 56.250 3.960 9.983 1.00 30.74 100 LYS A N 1
ATOM 657 C CA . LYS A 1 100 ? 55.994 5.370 10.358 1.00 31.71 100 LYS A CA 1
ATOM 658 C C . LYS A 1 100 ? 57.277 6.078 10.690 1.00 30.94 100 LYS A C 1
ATOM 659 O O . LYS A 1 100 ? 57.422 7.254 10.412 1.00 31.11 100 LYS A O 1
ATOM 665 N N . LEU A 1 101 ? 58.221 5.355 11.262 1.00 28.62 101 LEU A N 1
ATOM 666 C CA . LEU A 1 101 ? 59.441 6.007 11.620 1.00 28.22 101 LEU A CA 1
ATOM 667 C C . LEU A 1 101 ? 60.516 4.984 11.809 1.00 27.08 101 LEU A C 1
ATOM 668 O O . LEU A 1 101 ? 60.299 3.944 12.423 1.00 25.33 101 LEU A O 1
ATOM 673 N N . VAL A 1 102 ? 61.689 5.307 11.275 1.00 27.76 102 VAL A N 1
ATOM 674 C CA . VAL A 1 102 ? 62.918 4.715 11.824 1.00 27.70 102 VAL A CA 1
ATOM 675 C C . VAL A 1 102 ? 63.649 5.726 12.665 1.00 28.85 102 VAL A C 1
ATOM 676 O O . VAL A 1 102 ? 64.079 6.719 12.151 1.00 29.55 102 VAL A O 1
ATOM 680 N N . PRO A 1 103 ? 63.620 5.528 14.006 1.00 31.07 103 PRO A N 1
ATOM 681 C CA . PRO A 1 103 ? 63.955 6.592 14.974 1.00 30.97 103 PRO A CA 1
ATOM 682 C C . PRO A 1 103 ? 65.360 7.208 14.811 1.00 31.70 103 PRO A C 1
ATOM 683 O O . PRO A 1 103 ? 65.506 8.442 14.893 1.00 31.59 103 PRO A O 1
ATOM 687 N N . TYR A 1 104 ? 66.360 6.397 14.485 1.00 30.34 104 TYR A N 1
ATOM 688 C CA . TYR A 1 104 ? 67.723 6.877 14.466 1.00 28.81 104 TYR A CA 1
ATOM 689 C C . TYR A 1 104 ? 68.163 7.261 13.083 1.00 29.00 104 TYR A C 1
ATOM 690 O O . TYR A 1 104 ? 69.315 7.645 12.862 1.00 31.18 104 TYR A O 1
ATOM 699 N N . ALA A 1 105 ? 67.278 7.181 12.115 1.00 28.34 105 ALA A N 1
ATOM 700 C CA . ALA A 1 105 ? 67.713 7.361 10.729 1.00 27.41 105 ALA A CA 1
ATOM 701 C C . ALA A 1 105 ? 67.460 8.768 10.215 1.00 28.46 105 ALA A C 1
ATOM 702 O O . ALA A 1 105 ? 66.479 9.420 10.580 1.00 28.09 105 ALA A O 1
ATOM 704 N N . ARG A 1 106 ? 68.329 9.187 9.307 1.00 28.54 106 ARG A N 1
ATOM 705 C CA . ARG A 1 106 ? 68.173 10.396 8.622 1.00 30.11 106 ARG A CA 1
ATOM 706 C C . ARG A 1 106 ? 66.879 10.459 7.821 1.00 30.60 106 ARG A C 1
ATOM 707 O O . ARG A 1 106 ? 66.153 11.493 7.847 1.00 30.28 106 ARG A O 1
ATOM 715 N N . ARG A 1 107 ? 66.589 9.356 7.117 1.00 30.74 107 ARG A N 1
ATOM 716 C CA . ARG A 1 107 ? 65.409 9.214 6.278 1.00 30.08 107 ARG A CA 1
ATOM 717 C C . ARG A 1 107 ? 64.634 7.889 6.524 1.00 31.17 107 ARG A C 1
ATOM 718 O O . ARG A 1 107 ? 65.133 6.780 6.201 1.00 31.02 107 ARG A O 1
ATOM 726 N N . THR A 1 108 ? 63.439 7.979 7.101 1.00 29.97 108 THR A N 1
ATOM 727 C CA . THR A 1 108 ? 62.536 6.857 7.210 1.00 28.16 108 THR A CA 1
ATOM 728 C C . THR A 1 108 ? 62.253 6.449 5.757 1.00 27.49 108 THR A C 1
ATOM 729 O O . THR A 1 108 ? 62.112 7.310 4.915 1.00 27.02 108 THR A O 1
ATOM 733 N N . PRO A 1 109 ? 62.174 5.117 5.455 1.00 27.33 109 PRO A N 1
ATOM 734 C CA . PRO A 1 109 ? 61.800 4.715 4.104 1.00 26.99 109 PRO A CA 1
ATOM 735 C C . PRO A 1 109 ? 60.496 5.373 3.699 1.00 27.80 109 PRO A C 1
ATOM 736 O O . PRO A 1 109 ? 59.603 5.543 4.540 1.00 28.63 109 PRO A O 1
ATOM 740 N N . ARG A 1 110 ? 60.397 5.691 2.441 1.00 27.46 110 ARG A N 1
ATOM 741 C CA . ARG A 1 110 ? 59.268 6.369 1.853 1.00 29.41 110 ARG A CA 1
ATOM 742 C C . ARG A 1 110 ? 58.192 5.354 1.375 1.00 30.18 110 ARG A C 1
ATOM 743 O O . ARG A 1 110 ? 58.473 4.455 0.587 1.00 30.92 110 ARG A O 1
ATOM 751 N N . MET A 1 111 ? 56.972 5.432 1.874 1.00 31.60 111 MET A N 1
ATOM 752 C CA . MET A 1 111 ? 55.919 4.557 1.343 1.00 31.32 111 MET A CA 1
ATOM 753 C C . MET A 1 111 ? 56.285 3.087 1.420 1.00 30.72 111 MET A C 1
ATOM 754 O O . MET A 1 111 ? 55.962 2.327 0.529 1.00 29.17 111 MET A O 1
ATOM 759 N N . ALA A 1 112 ? 56.910 2.696 2.540 1.00 31.13 112 ALA A N 1
ATOM 760 C CA . ALA A 1 112 ? 57.126 1.346 2.896 1.00 30.09 112 ALA A CA 1
ATOM 761 C C . ALA A 1 112 ? 55.973 0.797 3.806 1.00 30.81 112 ALA A C 1
ATOM 762 O O . ALA A 1 112 ? 55.463 1.472 4.705 1.00 29.44 112 ALA A O 1
ATOM 764 N N . ARG A 1 113 ? 55.655 -0.483 3.615 1.00 30.39 113 ARG A N 1
ATOM 765 C CA . ARG A 1 113 ? 54.734 -1.160 4.495 1.00 31.91 113 ARG A CA 1
ATOM 766 C C . ARG A 1 113 ? 54.816 -2.658 4.514 1.00 30.46 113 ARG A C 1
ATOM 767 O O . ARG A 1 113 ? 55.353 -3.267 3.627 1.00 31.59 113 ARG A O 1
ATOM 775 N N . THR A 1 114 ? 54.319 -3.221 5.592 1.00 30.43 114 THR A N 1
ATOM 776 C CA . THR A 1 114 ? 54.143 -4.622 5.764 1.00 30.44 114 THR A CA 1
ATOM 777 C C . THR A 1 114 ? 52.662 -4.911 5.507 1.00 30.58 114 THR A C 1
ATOM 778 O O . THR A 1 114 ? 51.888 -3.993 5.197 1.00 28.91 114 THR A O 1
ATOM 782 N N . ARG A 1 115 ? 52.305 -6.192 5.571 1.00 30.68 115 ARG A N 1
ATOM 783 C CA . ARG A 1 115 ? 50.908 -6.618 5.481 1.00 30.65 115 ARG A CA 1
ATOM 784 C C . ARG A 1 115 ? 50.102 -6.386 6.781 1.00 28.65 115 ARG A C 1
ATOM 785 O O . ARG A 1 115 ? 50.469 -6.827 7.887 1.00 26.24 115 ARG A O 1
ATOM 793 N N . SER A 1 116 ? 48.996 -5.693 6.612 1.00 27.98 116 SER A N 1
ATOM 794 C CA . SER A 1 116 ? 48.135 -5.445 7.694 1.00 31.21 116 SER A CA 1
ATOM 795 C C . SER A 1 116 ? 46.887 -6.226 7.453 1.00 31.48 116 SER A C 1
ATOM 796 O O . SER A 1 116 ? 46.546 -6.477 6.316 1.00 31.45 116 SER A O 1
ATOM 799 N N . TRP A 1 117 ? 46.230 -6.596 8.556 1.00 31.57 117 TRP A N 1
ATOM 800 C CA . TRP A 1 117 ? 45.038 -7.412 8.484 1.00 31.71 117 TRP A CA 1
ATOM 801 C C . TRP A 1 117 ? 43.829 -6.569 8.964 1.00 31.86 117 TRP A C 1
ATOM 802 O O . TRP A 1 117 ? 43.918 -5.913 9.984 1.00 30.92 117 TRP A O 1
ATOM 813 N N . THR A 1 118 ? 42.739 -6.541 8.208 1.00 32.22 118 THR A N 1
ATOM 814 C CA . THR A 1 118 ? 41.523 -5.869 8.684 1.00 33.70 118 THR A CA 1
ATOM 815 C C . THR A 1 118 ? 40.937 -6.571 9.928 1.00 33.98 118 THR A C 1
ATOM 816 O O . THR A 1 118 ? 40.901 -7.785 10.031 1.00 32.50 118 THR A O 1
ATOM 820 N N . THR A 1 119 ? 40.516 -5.751 10.874 1.00 35.01 119 THR A N 1
ATOM 821 C CA . THR A 1 119 ? 40.185 -6.132 12.230 1.00 35.85 119 THR A CA 1
ATOM 822 C C . THR A 1 119 ? 38.703 -5.653 12.490 1.00 36.96 119 THR A C 1
ATOM 823 O O . THR A 1 119 ? 38.167 -4.755 11.766 1.00 36.81 119 THR A O 1
ATOM 827 N N . ASP A 1 120 ? 38.006 -6.305 13.419 1.00 36.88 120 ASP A N 1
ATOM 828 C CA . ASP A 1 120 ? 36.640 -5.906 13.834 1.00 37.26 120 ASP A CA 1
ATOM 829 C C . ASP A 1 120 ? 36.442 -6.270 15.288 1.00 37.99 120 ASP A C 1
ATOM 830 O O . ASP A 1 120 ? 36.858 -7.343 15.701 1.00 38.24 120 ASP A O 1
ATOM 835 N N . VAL A 1 121 ? 35.960 -5.330 16.114 1.00 39.64 121 VAL A N 1
ATOM 836 C CA . VAL A 1 121 ? 35.599 -5.673 17.480 1.00 41.42 121 VAL A CA 1
ATOM 837 C C . VAL A 1 121 ? 34.089 -5.702 17.524 1.00 44.41 121 VAL A C 1
ATOM 838 O O . VAL A 1 121 ? 33.452 -4.740 17.112 1.00 46.98 121 VAL A O 1
ATOM 842 N N . ARG A 1 122 ? 33.517 -6.856 17.881 1.00 45.08 122 ARG A N 1
ATOM 843 C CA . ARG A 1 122 ? 32.071 -7.096 17.755 1.00 45.30 122 ARG A CA 1
ATOM 844 C C . ARG A 1 122 ? 31.714 -7.926 18.959 1.00 44.28 122 ARG A C 1
ATOM 845 O O . ARG A 1 122 ? 32.283 -8.999 19.118 1.00 42.96 122 ARG A O 1
ATOM 853 N N . SER A 1 123 ? 30.795 -7.416 19.805 1.00 43.25 123 SER A N 1
ATOM 854 C CA . SER A 1 123 ? 30.311 -8.160 20.973 1.00 41.00 123 SER A CA 1
ATOM 855 C C . SER A 1 123 ? 31.442 -8.403 21.947 1.00 39.79 123 SER A C 1
ATOM 856 O O . SER A 1 123 ? 31.408 -9.413 22.660 1.00 40.20 123 SER A O 1
ATOM 859 N N . GLY A 1 124 ? 32.465 -7.540 21.935 1.00 37.22 124 GLY A N 1
ATOM 860 C CA . GLY A 1 124 ? 33.585 -7.671 22.878 1.00 35.77 124 GLY A CA 1
ATOM 861 C C . GLY A 1 124 ? 34.589 -8.733 22.453 1.00 34.86 124 GLY A C 1
ATOM 862 O O . GLY A 1 124 ? 35.453 -9.150 23.215 1.00 33.95 124 GLY A O 1
ATOM 863 N N . LEU A 1 125 ? 34.461 -9.172 21.202 1.00 35.51 125 LEU A N 1
ATOM 864 C CA . LEU A 1 125 ? 35.349 -10.219 20.630 1.00 34.94 125 LEU A CA 1
ATOM 865 C C . LEU A 1 125 ? 36.159 -9.630 19.497 1.00 33.56 125 LEU A C 1
ATOM 866 O O . LEU A 1 125 ? 35.618 -8.813 18.738 1.00 33.18 125 LEU A O 1
ATOM 871 N N . LEU A 1 126 ? 37.417 -10.070 19.347 1.00 32.69 126 LEU A N 1
ATOM 872 C CA . LEU A 1 126 ? 38.287 -9.562 18.241 1.00 32.34 126 LEU A CA 1
ATOM 873 C C . LEU A 1 126 ? 38.270 -10.488 17.020 1.00 32.15 126 LEU A C 1
ATOM 874 O O . LEU A 1 126 ? 38.566 -11.659 17.162 1.00 32.21 126 LEU A O 1
ATOM 879 N N . PHE A 1 127 ? 37.947 -9.942 15.846 1.00 31.13 127 PHE A N 1
ATOM 880 C CA . PHE A 1 127 ? 37.953 -10.652 14.569 1.00 31.65 127 PHE A CA 1
ATOM 881 C C . PHE A 1 127 ? 39.016 -10.123 13.599 1.00 32.56 127 PHE A C 1
ATOM 882 O O . PHE A 1 127 ? 39.293 -8.905 13.530 1.00 32.84 127 PHE A O 1
ATOM 890 N N . VAL A 1 128 ? 39.631 -11.043 12.868 1.00 31.80 128 VAL A N 1
ATOM 891 C CA . VAL A 1 128 ? 40.499 -10.655 11.765 1.00 31.77 128 VAL A CA 1
ATOM 892 C C . VAL A 1 128 ? 39.912 -11.207 10.475 1.00 32.14 128 VAL A C 1
ATOM 893 O O . VAL A 1 128 ? 39.243 -12.256 10.501 1.00 33.35 128 VAL A O 1
ATOM 897 N N . TRP A 1 129 ? 40.116 -10.480 9.380 1.00 30.54 129 TRP A N 1
ATOM 898 C CA . TRP A 1 129 ? 39.693 -10.848 8.068 1.00 29.63 129 TRP A CA 1
ATOM 899 C C . TRP A 1 129 ? 40.836 -11.563 7.287 1.00 31.11 129 TRP A C 1
ATOM 900 O O . TRP A 1 129 ? 42.028 -11.146 7.335 1.00 32.15 129 TRP A O 1
ATOM 911 N N . HIS A 1 130 ? 40.474 -12.640 6.592 1.00 31.16 130 HIS A N 1
ATOM 912 C CA . HIS A 1 130 ? 41.388 -13.414 5.791 1.00 30.79 130 HIS A CA 1
ATOM 913 C C . HIS A 1 130 ? 40.786 -13.650 4.412 1.00 32.01 130 HIS A C 1
ATOM 914 O O . HIS A 1 130 ? 39.610 -13.998 4.305 1.00 33.65 130 HIS A O 1
ATOM 921 N N . ASP A 1 131 ? 41.573 -13.378 3.368 1.00 31.95 131 ASP A N 1
ATOM 922 C CA . ASP A 1 131 ? 41.210 -13.634 1.985 1.00 32.18 131 ASP A CA 1
ATOM 923 C C . ASP A 1 131 ? 42.475 -13.892 1.166 1.00 34.57 131 ASP A C 1
ATOM 924 O O . ASP A 1 131 ? 43.350 -12.997 0.983 1.00 36.25 131 ASP A O 1
ATOM 929 N N . HIS A 1 132 ? 42.540 -15.096 0.621 1.00 35.53 132 HIS A N 1
ATOM 930 C CA . HIS A 1 132 ? 43.625 -15.495 -0.216 1.00 36.06 132 HIS A CA 1
ATOM 931 C C . HIS A 1 132 ? 43.818 -14.527 -1.401 1.00 36.49 132 HIS A C 1
ATOM 932 O O . HIS A 1 132 ? 44.949 -14.251 -1.798 1.00 35.64 132 HIS A O 1
ATOM 939 N N . GLU A 1 133 ? 42.711 -14.085 -1.983 1.00 35.94 133 GLU A N 1
ATOM 940 C CA . GLU A 1 133 ? 42.713 -13.165 -3.054 1.00 35.24 133 GLU A CA 1
ATOM 941 C C . GLU A 1 133 ? 43.170 -11.770 -2.666 1.00 37.15 133 GLU A C 1
ATOM 942 O O . GLU A 1 133 ? 43.384 -10.960 -3.561 1.00 38.28 133 GLU A O 1
ATOM 948 N N . GLY A 1 134 ? 43.328 -11.519 -1.363 1.00 37.38 134 GLY A N 1
ATOM 949 C CA . GLY A 1 134 ? 43.751 -10.251 -0.818 1.00 38.61 134 GLY A CA 1
ATOM 950 C C . GLY A 1 134 ? 42.748 -9.118 -0.946 1.00 39.70 134 GLY A C 1
ATOM 951 O O . GLY A 1 134 ? 43.153 -7.992 -0.941 1.00 39.95 134 GLY A O 1
ATOM 952 N N . ASN A 1 135 ? 41.448 -9.388 -1.095 1.00 40.23 135 ASN A N 1
ATOM 953 C CA . ASN A 1 135 ? 40.444 -8.321 -1.165 1.00 40.01 135 ASN A CA 1
ATOM 954 C C . ASN A 1 135 ? 39.882 -7.954 0.191 1.00 40.00 135 ASN A C 1
ATOM 955 O O . ASN A 1 135 ? 40.047 -8.715 1.142 1.00 41.04 135 ASN A O 1
ATOM 960 N N . PRO A 1 136 ? 39.330 -6.731 0.344 1.00 40.53 136 PRO A N 1
ATOM 961 C CA . PRO A 1 136 ? 38.841 -6.430 1.714 1.00 39.91 136 PRO A CA 1
ATOM 962 C C . PRO A 1 136 ? 37.494 -7.144 2.051 1.00 39.54 136 PRO A C 1
ATOM 963 O O . PRO A 1 136 ? 36.886 -7.737 1.154 1.00 38.87 136 PRO A O 1
ATOM 967 N N . PRO A 1 137 ? 37.041 -7.087 3.334 1.00 39.39 137 PRO A N 1
ATOM 968 C CA . PRO A 1 137 ? 35.750 -7.686 3.761 1.00 40.15 137 PRO A CA 1
ATOM 969 C C . PRO A 1 137 ? 34.546 -7.160 3.006 1.00 41.64 137 PRO A C 1
ATOM 970 O O . PRO A 1 137 ? 34.284 -5.940 3.014 1.00 43.66 137 PRO A O 1
ATOM 974 N N . ASP A 1 138 ? 33.820 -8.039 2.335 1.00 41.99 138 ASP A N 1
ATOM 975 C CA . ASP A 1 138 ? 32.464 -7.695 1.929 1.00 43.37 138 ASP A CA 1
ATOM 976 C C . ASP A 1 138 ? 31.612 -7.191 3.162 1.00 42.97 138 ASP A C 1
ATOM 977 O O . ASP A 1 138 ? 31.541 -7.865 4.224 1.00 40.97 138 ASP A O 1
ATOM 982 N N . PRO A 1 139 ? 31.044 -5.966 3.064 1.00 42.72 139 PRO A N 1
ATOM 983 C CA . PRO A 1 139 ? 30.191 -5.520 4.183 1.00 41.98 139 PRO A CA 1
ATOM 984 C C . PRO A 1 139 ? 29.060 -6.544 4.487 1.00 40.38 139 PRO A C 1
ATOM 985 O O . PRO A 1 139 ? 28.689 -6.722 5.655 1.00 40.49 139 PRO A O 1
ATOM 989 N N . ALA A 1 140 ? 28.590 -7.247 3.460 1.00 39.13 140 ALA A N 1
ATOM 990 C CA . ALA A 1 140 ? 27.487 -8.226 3.587 1.00 39.38 140 ALA A CA 1
ATOM 991 C C . ALA A 1 140 ? 27.716 -9.431 4.548 1.00 39.13 140 ALA A C 1
ATOM 992 O O . ALA A 1 140 ? 26.743 -10.106 4.957 1.00 39.20 140 ALA A O 1
ATOM 994 N N . VAL A 1 141 ? 28.974 -9.632 4.964 1.00 37.18 141 VAL A N 1
ATOM 995 C CA . VAL A 1 141 ? 29.380 -10.806 5.722 1.00 34.48 141 VAL A CA 1
ATOM 996 C C . VAL A 1 141 ? 29.890 -10.452 7.075 1.00 35.09 141 VAL A C 1
ATOM 997 O O . VAL A 1 141 ? 30.326 -11.331 7.825 1.00 36.40 141 VAL A O 1
ATOM 1001 N N . ARG A 1 142 ? 29.817 -9.168 7.443 1.00 36.00 142 ARG A N 1
ATOM 1002 C CA . ARG A 1 142 ? 30.167 -8.763 8.815 1.00 35.65 142 ARG A CA 1
ATOM 1003 C C . ARG A 1 142 ? 29.504 -9.611 9.875 1.00 35.83 142 ARG A C 1
ATOM 1004 O O . ARG A 1 142 ? 28.332 -9.969 9.754 1.00 35.80 142 ARG A O 1
ATOM 1012 N N . ILE A 1 143 ? 30.242 -9.900 10.938 1.00 36.34 143 ILE A N 1
ATOM 1013 C CA . ILE A 1 143 ? 29.766 -10.747 12.007 1.00 36.92 143 ILE A CA 1
ATOM 1014 C C . ILE A 1 143 ? 28.733 -9.910 12.783 1.00 38.97 143 ILE A C 1
ATOM 1015 O O . ILE A 1 143 ? 28.996 -8.760 13.071 1.00 39.66 143 ILE A O 1
ATOM 1020 N N . PRO A 1 144 ? 27.552 -10.485 13.120 1.00 40.33 144 PRO A N 1
ATOM 1021 C CA . PRO A 1 144 ? 26.492 -9.703 13.821 1.00 40.39 144 PRO A CA 1
ATOM 1022 C C . PRO A 1 144 ? 26.899 -9.287 15.252 1.00 41.40 144 PRO A C 1
ATOM 1023 O O . PRO A 1 144 ? 27.674 -10.024 15.864 1.00 41.98 144 PRO A O 1
ATOM 1027 N N . GLU A 1 145 ? 26.394 -8.166 15.794 1.00 42.39 145 GLU A N 1
ATOM 1028 C CA . GLU A 1 145 ? 26.496 -7.888 17.278 1.00 44.66 145 GLU A CA 1
ATOM 1029 C C . GLU A 1 145 ? 25.600 -8.826 18.042 1.00 44.16 145 GLU A C 1
ATOM 1030 O O . GLU A 1 145 ? 24.522 -9.138 17.584 1.00 44.02 145 GLU A O 1
ATOM 1036 N N . ILE A 1 146 ? 26.072 -9.256 19.206 1.00 44.74 146 ILE A N 1
ATOM 1037 C CA . ILE A 1 146 ? 25.276 -9.976 20.178 1.00 45.24 146 ILE A CA 1
ATOM 1038 C C . ILE A 1 146 ? 24.999 -8.909 21.280 1.00 45.71 146 ILE A C 1
ATOM 1039 O O . ILE A 1 146 ? 25.914 -8.535 22.057 1.00 44.43 146 ILE A O 1
ATOM 1044 N N . PRO A 1 147 ? 23.759 -8.365 21.297 1.00 46.54 147 PRO A N 1
ATOM 1045 C CA . PRO A 1 147 ? 23.335 -7.350 22.286 1.00 47.05 147 PRO A CA 1
ATOM 1046 C C . PRO A 1 147 ? 23.638 -7.765 23.741 1.00 47.65 147 PRO A C 1
ATOM 1047 O O . PRO A 1 147 ? 23.984 -6.908 24.552 1.00 47.96 147 PRO A O 1
ATOM 1051 N N . GLU A 1 148 ? 23.563 -9.070 24.043 1.00 47.76 148 GLU A N 1
ATOM 1052 C CA . GLU A 1 148 ? 23.614 -9.540 25.412 1.00 47.80 148 GLU A CA 1
ATOM 1053 C C . GLU A 1 148 ? 25.011 -9.585 25.941 1.00 47.94 148 GLU A C 1
ATOM 1054 O O . GLU A 1 148 ? 25.252 -9.698 27.165 1.00 47.10 148 GLU A O 1
ATOM 1060 N N . ALA A 1 149 ? 25.953 -9.474 25.010 1.00 47.99 149 ALA A N 1
ATOM 1061 C CA . ALA A 1 149 ? 27.362 -9.324 25.377 1.00 47.38 149 ALA A CA 1
ATOM 1062 C C . ALA A 1 149 ? 27.619 -7.916 26.036 1.00 46.94 149 ALA A C 1
ATOM 1063 O O . ALA A 1 149 ? 28.540 -7.743 26.843 1.00 46.41 149 ALA A O 1
ATOM 1065 N N . ALA A 1 150 ? 26.753 -6.955 25.726 1.00 47.75 150 ALA A N 1
ATOM 1066 C CA . ALA A 1 150 ? 26.774 -5.620 26.347 1.00 49.67 150 ALA A CA 1
ATOM 1067 C C . ALA A 1 150 ? 25.682 -5.365 27.425 1.00 51.49 150 ALA A C 1
ATOM 1068 O O . ALA A 1 150 ? 25.464 -4.208 27.816 1.00 52.17 150 ALA A O 1
ATOM 1070 N N . SER A 1 151 ? 24.981 -6.420 27.859 1.00 52.55 151 SER A N 1
ATOM 1071 C CA . SER A 1 151 ? 23.928 -6.341 28.872 1.00 53.03 151 SER A CA 1
ATOM 1072 C C . SER A 1 151 ? 24.504 -6.627 30.254 1.00 53.95 151 SER A C 1
ATOM 1073 O O . SER A 1 151 ? 25.222 -7.623 30.449 1.00 53.30 151 SER A O 1
ATOM 1076 N N . ASP A 1 152 ? 24.190 -5.764 31.225 1.00 54.67 152 ASP A N 1
ATOM 1077 C CA . ASP A 1 152 ? 24.502 -6.093 32.624 1.00 56.01 152 ASP A CA 1
ATOM 1078 C C . ASP A 1 152 ? 23.509 -7.107 33.228 1.00 54.70 152 ASP A C 1
ATOM 1079 O O . ASP A 1 152 ? 23.722 -7.601 34.347 1.00 54.60 152 ASP A O 1
ATOM 1084 N N . GLU A 1 153 ? 22.444 -7.406 32.477 1.00 53.85 153 GLU A N 1
ATOM 1085 C CA . GLU A 1 153 ? 21.559 -8.549 32.735 1.00 53.39 153 GLU A CA 1
ATOM 1086 C C . GLU A 1 153 ? 22.103 -9.924 32.268 1.00 51.33 153 GLU A C 1
ATOM 1087 O O . GLU A 1 153 ? 21.470 -10.965 32.531 1.00 50.47 153 GLU A O 1
ATOM 1093 N N . TRP A 1 154 ? 23.261 -9.941 31.573 1.00 48.48 154 TRP A N 1
ATOM 1094 C CA . TRP A 1 154 ? 23.896 -11.204 31.187 1.00 45.83 154 TRP A CA 1
ATOM 1095 C C . TRP A 1 154 ? 25.248 -11.293 31.805 1.00 44.70 154 TRP A C 1
ATOM 1096 O O . TRP A 1 154 ? 25.808 -10.269 32.152 1.00 45.47 154 TRP A O 1
ATOM 1107 N N . THR A 1 155 ? 25.768 -12.491 31.993 1.00 43.11 155 THR A N 1
ATOM 1108 C CA . THR A 1 155 ? 27.182 -12.614 32.347 1.00 42.91 155 THR A CA 1
ATOM 1109 C C . THR A 1 155 ? 28.148 -12.128 31.217 1.00 42.68 155 THR A C 1
ATOM 1110 O O . THR A 1 155 ? 27.733 -11.797 30.089 1.00 41.15 155 THR A O 1
ATOM 1114 N N . ASP A 1 156 ? 29.443 -12.058 31.543 1.00 42.65 156 ASP A N 1
ATOM 1115 C CA . ASP A 1 156 ? 30.452 -11.676 30.541 1.00 42.86 156 ASP A CA 1
ATOM 1116 C C . ASP A 1 156 ? 31.163 -12.945 30.128 1.00 41.71 156 ASP A C 1
ATOM 1117 O O . ASP A 1 156 ? 31.135 -13.902 30.884 1.00 42.53 156 ASP A O 1
ATOM 1122 N N . TRP A 1 157 ? 31.804 -12.925 28.956 1.00 40.46 157 TRP A N 1
ATOM 1123 C CA . TRP A 1 157 ? 32.410 -14.073 28.312 1.00 40.00 157 TRP A CA 1
ATOM 1124 C C . TRP A 1 157 ? 33.253 -14.896 29.224 1.00 42.51 157 TRP A C 1
ATOM 1125 O O . TRP A 1 157 ? 34.256 -14.432 29.724 1.00 44.30 157 TRP A O 1
ATOM 1136 N N . ARG A 1 158 ? 32.847 -16.130 29.473 1.00 44.85 158 ARG A N 1
ATOM 1137 C CA . ARG A 1 158 ? 33.786 -17.089 29.969 1.00 46.70 158 ARG A CA 1
ATOM 1138 C C . ARG A 1 158 ? 34.237 -17.701 28.664 1.00 45.62 158 ARG A C 1
ATOM 1139 O O . ARG A 1 158 ? 33.379 -18.001 27.825 1.00 46.98 158 ARG A O 1
ATOM 1147 N N . TRP A 1 159 ? 35.551 -17.846 28.469 1.00 43.41 159 TRP A N 1
ATOM 1148 C CA . TRP A 1 159 ? 36.140 -18.141 27.173 1.00 40.80 159 TRP A CA 1
ATOM 1149 C C . TRP A 1 159 ? 37.180 -19.208 27.311 1.00 41.27 159 TRP A C 1
ATOM 1150 O O . TRP A 1 159 ? 37.971 -19.200 28.227 1.00 42.43 159 TRP A O 1
ATOM 1161 N N . ASN A 1 160 ? 37.193 -20.156 26.394 1.00 42.02 160 ASN A N 1
ATOM 1162 C CA . ASN A 1 160 ? 38.168 -21.236 26.460 1.00 42.37 160 ASN A CA 1
ATOM 1163 C C . ASN A 1 160 ? 38.768 -21.445 25.088 1.00 41.53 160 ASN A C 1
ATOM 1164 O O . ASN A 1 160 ? 38.176 -21.057 24.117 1.00 41.48 160 ASN A O 1
ATOM 1169 N N . ARG A 1 161 ? 39.933 -22.057 25.017 1.00 41.35 161 ARG A N 1
ATOM 1170 C CA . ARG A 1 161 ? 40.611 -22.204 23.764 1.00 42.30 161 ARG A CA 1
ATOM 1171 C C . ARG A 1 161 ? 41.454 -23.474 23.856 1.00 42.30 161 ARG A C 1
ATOM 1172 O O . ARG A 1 161 ? 42.072 -23.741 24.881 1.00 43.16 161 ARG A O 1
ATOM 1180 N N . ILE A 1 162 ? 41.413 -24.309 22.831 1.00 40.99 162 ILE A N 1
ATOM 1181 C CA . ILE A 1 162 ? 42.386 -25.380 22.749 1.00 41.41 162 ILE A CA 1
ATOM 1182 C C . ILE A 1 162 ? 43.093 -25.441 21.377 1.00 40.50 162 ILE A C 1
ATOM 1183 O O . ILE A 1 162 ? 42.610 -24.899 20.416 1.00 40.34 162 ILE A O 1
ATOM 1188 N N . LEU A 1 163 ? 44.264 -26.068 21.316 1.00 40.35 163 LEU A N 1
ATOM 1189 C CA . LEU A 1 163 ? 44.927 -26.320 20.053 1.00 39.44 163 LEU A CA 1
ATOM 1190 C C . LEU A 1 163 ? 44.686 -27.779 19.672 1.00 39.22 163 LEU A C 1
ATOM 1191 O O . LEU A 1 163 ? 45.038 -28.668 20.420 1.00 36.78 163 LEU A O 1
ATOM 1196 N N . ILE A 1 164 ? 44.074 -27.997 18.500 1.00 39.60 164 ILE A N 1
ATOM 1197 C CA . ILE A 1 164 ? 43.926 -29.327 17.951 1.00 39.77 164 ILE A CA 1
ATOM 1198 C C . ILE A 1 164 ? 44.955 -29.621 16.871 1.00 40.84 164 ILE A C 1
ATOM 1199 O O . ILE A 1 164 ? 44.944 -29.022 15.798 1.00 40.24 164 ILE A O 1
ATOM 1204 N N . GLU A 1 165 ? 45.847 -30.558 17.148 1.00 42.19 165 GLU A N 1
ATOM 1205 C CA . GLU A 1 165 ? 46.833 -30.941 16.144 1.00 43.46 165 GLU A CA 1
ATOM 1206 C C . GLU A 1 165 ? 46.444 -32.246 15.493 1.00 42.93 165 GLU A C 1
ATOM 1207 O O . GLU A 1 165 ? 45.829 -33.117 16.113 1.00 41.14 165 GLU A O 1
ATOM 1213 N N . GLY A 1 166 ? 46.809 -32.355 14.230 1.00 42.77 166 GLY A N 1
ATOM 1214 C CA . GLY A 1 166 ? 46.594 -33.561 13.483 1.00 43.49 166 GLY A CA 1
ATOM 1215 C C . GLY A 1 166 ? 45.301 -33.609 12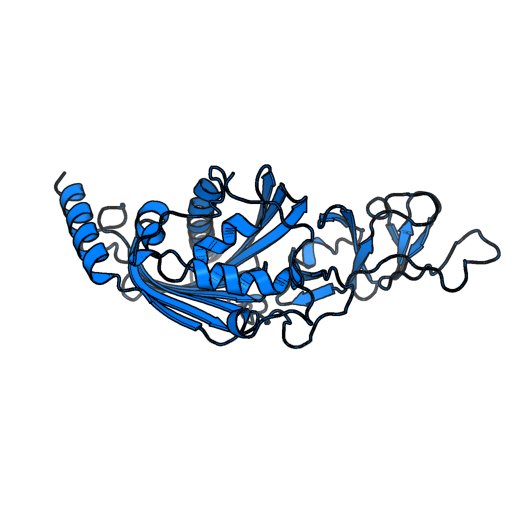.718 1.00 44.25 166 GLY A C 1
ATOM 1216 O O . GLY A 1 166 ? 44.996 -34.657 12.150 1.00 46.12 166 GLY A O 1
ATOM 1217 N N . SER A 1 167 ? 44.527 -32.517 12.709 1.00 43.32 167 SER A N 1
ATOM 1218 C CA . SER A 1 167 ? 43.393 -32.388 11.775 1.00 42.77 167 SER A CA 1
ATOM 1219 C C . SER A 1 167 ? 43.297 -30.977 11.211 1.00 41.18 167 SER A C 1
ATOM 1220 O O . SER A 1 167 ? 43.944 -30.054 11.751 1.00 40.45 167 SER A O 1
ATOM 1223 N N . ASN A 1 168 ? 42.481 -30.851 10.152 1.00 38.62 168 ASN A N 1
ATOM 1224 C CA . ASN A 1 168 ? 42.047 -29.587 9.543 1.00 38.58 168 ASN A CA 1
ATOM 1225 C C . ASN A 1 168 ? 40.767 -29.010 10.197 1.00 38.57 168 ASN A C 1
ATOM 1226 O O . ASN A 1 168 ? 39.848 -29.743 10.537 1.00 37.53 168 ASN A O 1
ATOM 1231 N N . CYS A 1 169 ? 40.694 -27.689 10.367 1.00 39.08 169 CYS A N 1
ATOM 1232 C CA . CYS A 1 169 ? 39.514 -27.091 11.013 1.00 39.04 169 CYS A CA 1
ATOM 1233 C C . CYS A 1 169 ? 38.191 -27.402 10.311 1.00 39.20 169 CYS A C 1
ATOM 1234 O O . CYS A 1 169 ? 37.132 -27.264 10.899 1.00 39.64 169 CYS A O 1
ATOM 1237 N N . ARG A 1 170 ? 38.256 -27.853 9.066 1.00 39.36 170 ARG A N 1
ATOM 1238 C CA . ARG A 1 170 ? 37.049 -28.048 8.274 1.00 39.07 170 ARG A CA 1
ATOM 1239 C C . ARG A 1 170 ? 36.242 -29.273 8.767 1.00 39.24 170 ARG A C 1
ATOM 1240 O O . ARG A 1 170 ? 35.044 -29.349 8.591 1.00 38.15 170 ARG A O 1
ATOM 1248 N N . ASP A 1 171 ? 36.932 -30.168 9.453 1.00 39.15 171 ASP A N 1
ATOM 1249 C CA . ASP A 1 171 ? 36.372 -31.383 10.033 1.00 39.25 171 ASP A CA 1
ATOM 1250 C C . ASP A 1 171 ? 35.179 -31.069 11.015 1.00 39.85 171 ASP A C 1
ATOM 1251 O O . ASP A 1 171 ? 34.171 -31.789 11.049 1.00 41.20 171 ASP A O 1
ATOM 1256 N N . ILE A 1 172 ? 35.242 -29.965 11.758 1.00 38.27 172 ILE A N 1
ATOM 1257 C CA . ILE A 1 172 ? 34.266 -29.730 12.771 1.00 36.99 172 ILE A CA 1
ATOM 1258 C C . ILE A 1 172 ? 32.919 -29.165 12.248 1.00 36.65 172 ILE A C 1
ATOM 1259 O O . ILE A 1 172 ? 31.876 -29.282 12.916 1.00 36.09 172 ILE A O 1
ATOM 1264 N N . ILE A 1 173 ? 32.915 -28.558 11.069 1.00 35.83 173 ILE A N 1
ATOM 1265 C CA . ILE A 1 173 ? 31.694 -27.962 10.569 1.00 35.86 173 ILE A CA 1
ATOM 1266 C C . ILE A 1 173 ? 30.603 -29.002 10.175 1.00 35.09 173 ILE A C 1
ATOM 1267 O O . ILE A 1 173 ? 29.427 -28.647 10.089 1.00 33.29 173 ILE A O 1
ATOM 1272 N N . ASP A 1 174 ? 31.008 -30.258 9.972 1.00 32.91 174 ASP A N 1
ATOM 1273 C CA . ASP A 1 174 ? 30.086 -31.362 9.694 1.00 33.29 174 ASP A CA 1
ATOM 1274 C C . ASP A 1 174 ? 29.013 -31.570 10.745 1.00 32.15 174 ASP A C 1
ATOM 1275 O O . ASP A 1 174 ? 27.968 -32.117 10.457 1.00 31.90 174 ASP A O 1
ATOM 1280 N N . ASN A 1 175 ? 29.255 -31.044 11.932 1.00 32.32 175 ASN A N 1
ATOM 1281 C CA . ASN A 1 175 ? 28.319 -31.195 13.017 1.00 33.50 175 ASN A CA 1
ATOM 1282 C C . ASN A 1 175 ? 26.984 -30.502 12.772 1.00 31.89 175 ASN A C 1
ATOM 1283 O O . ASN A 1 175 ? 25.992 -30.858 13.416 1.00 31.76 175 ASN A O 1
ATOM 1288 N N . VAL A 1 176 ? 26.951 -29.597 11.800 1.00 29.79 176 VAL A N 1
ATOM 1289 C CA . VAL A 1 176 ? 25.816 -28.703 11.607 1.00 29.93 176 VAL A CA 1
ATOM 1290 C C . VAL A 1 176 ? 24.575 -29.508 11.155 1.00 31.14 176 VAL A C 1
ATOM 1291 O O . VAL A 1 176 ? 23.438 -29.108 11.279 1.00 32.75 176 VAL A O 1
ATOM 1295 N N . THR A 1 177 ? 24.843 -30.681 10.650 1.00 30.71 177 THR A N 1
ATOM 1296 C CA . THR A 1 177 ? 23.985 -31.359 9.744 1.00 30.18 177 THR A CA 1
ATOM 1297 C C . THR A 1 177 ? 23.597 -32.677 10.417 1.00 29.64 177 THR A C 1
ATOM 1298 O O . THR A 1 177 ? 22.747 -33.376 9.907 1.00 31.79 177 THR A O 1
ATOM 1302 N N . ASP A 1 178 ? 24.235 -33.014 11.536 1.00 30.03 178 ASP A N 1
ATOM 1303 C CA . ASP A 1 178 ? 23.890 -34.229 12.229 1.00 31.81 178 ASP A CA 1
ATOM 1304 C C . ASP A 1 178 ? 23.020 -34.274 13.448 1.00 30.67 178 ASP A C 1
ATOM 1305 O O . ASP A 1 178 ? 23.370 -33.952 14.557 1.00 29.67 178 ASP A O 1
ATOM 1310 N N . MET A 1 179 ? 21.856 -34.801 13.160 1.00 31.73 179 MET A N 1
ATOM 1311 C CA . MET A 1 179 ? 20.791 -35.006 14.133 1.00 30.91 179 MET A CA 1
ATOM 1312 C C . MET A 1 179 ? 21.171 -36.134 15.114 1.00 29.46 179 MET A C 1
ATOM 1313 O O . MET A 1 179 ? 21.027 -35.981 16.280 1.00 32.16 179 MET A O 1
ATOM 1318 N N . ALA A 1 180 ? 21.690 -37.265 14.659 1.00 28.52 180 ALA A N 1
ATOM 1319 C CA . ALA A 1 180 ? 21.811 -38.425 15.534 1.00 28.60 180 ALA A CA 1
ATOM 1320 C C . ALA A 1 180 ? 22.789 -38.256 16.703 1.00 29.92 180 ALA A C 1
ATOM 1321 O O . ALA A 1 180 ? 22.576 -38.896 17.796 1.00 32.78 180 ALA A O 1
ATOM 1323 N N . HIS A 1 181 ? 23.820 -37.393 16.571 1.00 28.06 181 HIS A N 1
ATOM 1324 C CA . HIS A 1 181 ? 24.812 -37.252 17.682 1.00 26.46 181 HIS A CA 1
ATOM 1325 C C . HIS A 1 181 ? 24.186 -36.586 18.929 1.00 26.87 181 HIS A C 1
ATOM 1326 O O . HIS A 1 181 ? 24.685 -36.680 20.066 1.00 26.72 181 HIS A O 1
ATOM 1333 N N . PHE A 1 182 ? 23.087 -35.879 18.713 1.00 28.17 182 PHE A N 1
ATOM 1334 C CA . PHE A 1 182 ? 22.373 -35.311 19.846 1.00 28.72 182 PHE A CA 1
ATOM 1335 C C . PHE A 1 182 ? 21.963 -36.323 20.889 1.00 29.05 182 PHE A C 1
ATOM 1336 O O . PHE A 1 182 ? 21.873 -36.000 22.047 1.00 31.63 182 PHE A O 1
ATOM 1344 N N . PHE A 1 183 ? 21.738 -37.563 20.469 1.00 30.07 183 PHE A N 1
ATOM 1345 C CA . PHE A 1 183 ? 21.486 -38.714 21.330 1.00 29.32 183 PHE A CA 1
ATOM 1346 C C . PHE A 1 183 ? 22.722 -39.374 21.876 1.00 29.85 183 PHE A C 1
ATOM 1347 O O . PHE A 1 183 ? 22.866 -39.540 23.053 1.00 31.18 183 PHE A O 1
ATOM 1355 N N . TYR A 1 184 ? 23.642 -39.778 21.020 1.00 30.68 184 TYR A N 1
ATOM 1356 C CA . TYR A 1 184 ? 24.785 -40.544 21.488 1.00 30.43 184 TYR A CA 1
ATOM 1357 C C . TYR A 1 184 ? 25.814 -39.680 22.143 1.00 30.99 184 TYR A C 1
ATOM 1358 O O . TYR A 1 184 ? 26.520 -40.171 23.033 1.00 30.70 184 TYR A O 1
ATOM 1367 N N . ILE A 1 185 ? 25.909 -38.413 21.726 1.00 30.87 185 ILE A N 1
ATOM 1368 C CA . ILE A 1 185 ? 27.002 -37.564 22.250 1.00 30.57 185 ILE A CA 1
ATOM 1369 C C . ILE A 1 185 ? 26.538 -36.622 23.413 1.00 31.76 185 ILE A C 1
ATOM 1370 O O . ILE A 1 185 ? 27.227 -36.483 24.461 1.00 30.56 185 ILE A O 1
ATOM 1375 N N . HIS A 1 186 ? 25.373 -35.993 23.202 1.00 32.44 186 HIS A N 1
ATOM 1376 C CA . HIS A 1 186 ? 24.789 -35.038 24.143 1.00 33.18 186 HIS A CA 1
ATOM 1377 C C . HIS A 1 186 ? 23.657 -35.611 24.988 1.00 34.71 186 HIS A C 1
ATOM 1378 O O . HIS A 1 186 ? 23.157 -34.935 25.895 1.00 35.57 186 HIS A O 1
ATOM 1385 N N . PHE A 1 187 ? 23.227 -36.831 24.676 1.00 35.18 187 PHE A N 1
ATOM 1386 C CA . PHE A 1 187 ? 22.338 -37.549 25.580 1.00 36.79 187 PHE A CA 1
ATOM 1387 C C . PHE A 1 187 ? 20.970 -36.893 25.695 1.00 36.79 187 PHE A C 1
ATOM 1388 O O . PHE A 1 187 ? 20.406 -36.808 26.764 1.00 38.81 187 PHE A O 1
ATOM 1396 N N . GLY A 1 188 ? 20.440 -36.460 24.568 1.00 36.06 188 GLY A N 1
ATOM 1397 C CA . GLY A 1 188 ? 19.127 -35.951 24.511 1.00 36.25 188 GLY A CA 1
ATOM 1398 C C . GLY A 1 188 ? 18.428 -36.611 23.365 1.00 36.02 188 GLY A C 1
ATOM 1399 O O . GLY A 1 188 ? 18.992 -37.446 22.699 1.00 36.43 188 GLY A O 1
ATOM 1400 N N . LEU A 1 189 ? 17.182 -36.234 23.135 1.00 36.37 189 LEU A N 1
ATOM 1401 C CA . LEU A 1 189 ? 16.406 -36.811 22.029 1.00 35.93 189 LEU A CA 1
ATOM 1402 C C . LEU A 1 189 ? 15.960 -35.709 21.130 1.00 35.50 189 LEU A C 1
ATOM 1403 O O . LEU A 1 189 ? 15.147 -34.901 21.566 1.00 35.70 189 LEU A O 1
ATOM 1408 N N . PRO A 1 190 ? 16.554 -35.614 19.901 1.00 36.70 190 PRO A N 1
ATOM 1409 C CA . PRO A 1 190 ? 16.222 -34.567 18.929 1.00 36.30 190 PRO A CA 1
ATOM 1410 C C . PRO A 1 190 ? 14.845 -34.856 18.345 1.00 37.32 190 PRO A C 1
ATOM 1411 O O . PRO A 1 190 ? 14.632 -35.856 17.652 1.00 38.75 190 PRO A O 1
ATOM 1415 N N . THR A 1 191 ? 13.933 -33.926 18.558 1.00 36.45 191 THR A N 1
ATOM 1416 C CA . THR A 1 191 ? 12.526 -34.127 18.270 1.00 35.60 191 THR A CA 1
ATOM 1417 C C . THR A 1 191 ? 12.148 -33.304 17.055 1.00 34.09 191 THR A C 1
ATOM 1418 O O . THR A 1 191 ? 11.111 -33.522 16.388 1.00 33.06 191 THR A O 1
ATOM 1422 N N . TYR A 1 192 ? 13.044 -32.366 16.738 1.00 31.44 192 TYR A N 1
ATOM 1423 C CA . TYR A 1 192 ? 12.842 -31.540 15.592 1.00 29.76 192 TYR A CA 1
ATOM 1424 C C . TYR A 1 192 ? 14.226 -31.132 15.065 1.00 29.98 192 TYR A C 1
ATOM 1425 O O . TYR A 1 192 ? 15.100 -30.769 15.839 1.00 29.09 192 TYR A O 1
ATOM 1434 N N . PHE A 1 193 ? 14.403 -31.190 13.746 1.00 29.91 193 PHE A N 1
ATOM 1435 C CA . PHE A 1 193 ? 15.706 -30.944 13.155 1.00 29.32 193 PHE A CA 1
ATOM 1436 C C . PHE A 1 193 ? 15.616 -30.348 11.751 1.00 28.42 193 PHE A C 1
ATOM 1437 O O . PHE A 1 193 ? 15.179 -30.984 10.820 1.00 27.34 193 PHE A O 1
ATOM 1445 N N . LYS A 1 194 ? 16.114 -29.128 11.621 1.00 27.83 194 LYS A N 1
ATOM 1446 C CA . LYS A 1 194 ? 16.107 -28.445 10.330 1.00 28.54 194 LYS A CA 1
ATOM 1447 C C . LYS A 1 194 ? 17.429 -27.707 10.077 1.00 27.79 194 LYS A C 1
ATOM 1448 O O . LYS A 1 194 ? 17.988 -27.075 10.998 1.00 27.52 194 LYS A O 1
ATOM 1454 N N . ASN A 1 195 ? 17.895 -27.767 8.821 1.00 27.05 195 ASN A N 1
ATOM 1455 C CA . ASN A 1 195 ? 19.022 -27.006 8.378 1.00 25.74 195 ASN A CA 1
ATOM 1456 C C . ASN A 1 195 ? 18.613 -25.983 7.376 1.00 26.20 195 ASN A C 1
ATOM 1457 O O . ASN A 1 195 ? 17.718 -26.259 6.557 1.00 24.76 195 ASN A O 1
ATOM 1462 N N . VAL A 1 196 ? 19.223 -24.779 7.482 1.00 26.17 196 VAL A N 1
ATOM 1463 C CA . VAL A 1 196 ? 19.108 -23.756 6.412 1.00 26.88 196 VAL A CA 1
ATOM 1464 C C . VAL A 1 196 ? 20.505 -23.247 5.949 1.00 27.31 196 VAL A C 1
ATOM 1465 O O . VAL A 1 196 ? 21.278 -22.771 6.727 1.00 27.24 196 VAL A O 1
ATOM 1469 N N . PHE A 1 197 ? 20.839 -23.400 4.682 1.00 26.99 197 PHE A N 1
ATOM 1470 C CA . PHE A 1 197 ? 22.050 -22.760 4.168 1.00 27.11 197 PHE A CA 1
ATOM 1471 C C . PHE A 1 197 ? 21.670 -21.631 3.187 1.00 27.50 197 PHE A C 1
ATOM 1472 O O . PHE A 1 197 ? 20.891 -21.820 2.306 1.00 27.44 197 PHE A O 1
ATOM 1480 N N . GLU A 1 198 ? 22.234 -20.437 3.337 1.00 28.72 198 GLU A N 1
ATOM 1481 C CA . GLU A 1 198 ? 21.968 -19.411 2.293 1.00 28.08 198 GLU A CA 1
ATOM 1482 C C . GLU A 1 198 ? 23.093 -18.345 2.322 1.00 27.08 198 GLU A C 1
ATOM 1483 O O . GLU A 1 198 ? 23.466 -17.922 3.370 1.00 27.00 198 GLU A O 1
ATOM 1489 N N . GLY A 1 199 ? 23.652 -17.921 1.205 1.00 27.38 199 GLY A N 1
ATOM 1490 C CA . GLY A 1 199 ? 24.718 -16.899 1.322 1.00 25.70 199 GLY A CA 1
ATOM 1491 C C . GLY A 1 199 ? 25.875 -17.527 2.110 1.00 26.12 199 GLY A C 1
ATOM 1492 O O . GLY A 1 199 ? 26.201 -18.702 1.878 1.00 24.52 199 GLY A O 1
ATOM 1493 N N . HIS A 1 200 ? 26.396 -16.775 3.103 1.00 25.55 200 HIS A N 1
ATOM 1494 C CA . HIS A 1 200 ? 27.582 -17.071 3.886 1.00 25.36 200 HIS A CA 1
ATOM 1495 C C . HIS A 1 200 ? 27.161 -17.671 5.205 1.00 26.38 200 HIS A C 1
ATOM 1496 O O . HIS A 1 200 ? 27.989 -17.812 6.120 1.00 26.02 200 HIS A O 1
ATOM 1503 N N . ILE A 1 201 ? 25.880 -18.030 5.323 1.00 26.21 201 ILE A N 1
ATOM 1504 C CA . ILE A 1 201 ? 25.392 -18.519 6.638 1.00 26.29 201 ILE A CA 1
ATOM 1505 C C . ILE A 1 201 ? 24.816 -19.958 6.516 1.00 24.62 201 ILE A C 1
ATOM 1506 O O . ILE A 1 201 ? 24.044 -20.258 5.587 1.00 26.37 201 ILE A O 1
ATOM 1511 N N . ALA A 1 202 ? 25.216 -20.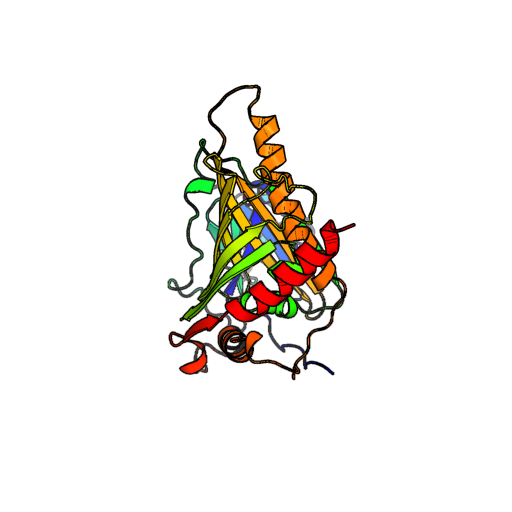819 7.428 1.00 23.33 202 ALA A N 1
ATOM 1512 C CA . ALA A 1 202 ? 24.661 -22.149 7.542 1.00 23.57 202 ALA A CA 1
ATOM 1513 C C . ALA A 1 202 ? 24.038 -22.274 8.974 1.00 23.77 202 ALA A C 1
ATOM 1514 O O . ALA A 1 202 ? 24.707 -22.012 9.950 1.00 22.97 202 ALA A O 1
ATOM 1516 N N . SER A 1 203 ? 22.792 -22.750 9.085 1.00 25.03 203 SER A N 1
ATOM 1517 C CA . SER A 1 203 ? 22.053 -22.828 10.393 1.00 26.57 203 SER A CA 1
ATOM 1518 C C . SER A 1 203 ? 21.486 -24.182 10.717 1.00 24.86 203 SER A C 1
ATOM 1519 O O . SER A 1 203 ? 21.154 -24.946 9.832 1.00 23.83 203 SER A O 1
ATOM 1522 N N . GLN A 1 204 ? 21.430 -24.442 12.012 1.00 25.74 204 GLN A N 1
ATOM 1523 C CA . GLN A 1 204 ? 20.839 -25.628 12.538 1.00 28.74 204 GLN A CA 1
ATOM 1524 C C . GLN A 1 204 ? 19.745 -25.201 13.578 1.00 29.90 204 GLN A C 1
ATOM 1525 O O . GLN A 1 204 ? 20.001 -24.445 14.523 1.00 30.54 204 GLN A O 1
ATOM 1531 N N . TYR A 1 205 ? 18.541 -25.720 13.378 1.00 30.98 205 TYR A N 1
ATOM 1532 C CA . TYR A 1 205 ? 17.404 -25.541 14.339 1.00 31.00 205 TYR A CA 1
ATOM 1533 C C . TYR A 1 205 ? 16.978 -26.845 14.923 1.00 30.24 205 TYR A C 1
ATOM 1534 O O . TYR A 1 205 ? 16.648 -27.789 14.220 1.00 30.41 205 TYR A O 1
ATOM 1543 N N . LEU A 1 206 ? 16.963 -26.871 16.233 1.00 32.05 206 LEU A N 1
ATOM 1544 C CA . LEU A 1 206 ? 16.870 -28.096 17.002 1.00 33.78 206 LEU A CA 1
ATOM 1545 C C . LEU A 1 206 ? 15.819 -27.967 18.127 1.00 34.14 206 LEU A C 1
ATOM 1546 O O . LEU A 1 206 ? 15.713 -26.928 18.780 1.00 33.34 206 LEU A O 1
ATOM 1551 N N . HIS A 1 207 ? 15.043 -29.028 18.341 1.00 34.29 207 HIS A N 1
ATOM 1552 C CA . HIS A 1 207 ? 14.367 -29.203 19.606 1.00 34.14 207 HIS A CA 1
ATOM 1553 C C . HIS A 1 207 ? 14.863 -30.473 20.165 1.00 32.46 207 HIS A C 1
ATOM 1554 O O . HIS A 1 207 ? 14.796 -31.460 19.522 1.00 31.03 207 HIS A O 1
ATOM 1561 N N . ASN A 1 208 ? 15.351 -30.421 21.390 1.00 34.27 208 ASN A N 1
ATOM 1562 C CA . ASN A 1 208 ? 15.972 -31.545 22.051 1.00 35.81 208 ASN A CA 1
ATOM 1563 C C . ASN A 1 208 ? 15.288 -31.792 23.394 1.00 36.88 208 ASN A C 1
ATOM 1564 O O . ASN A 1 208 ? 15.044 -30.853 24.152 1.00 37.37 208 ASN A O 1
ATOM 1569 N N . VAL A 1 209 ? 14.997 -33.054 23.701 1.00 37.79 209 VAL A N 1
ATOM 1570 C CA . VAL A 1 209 ? 14.503 -33.457 25.026 1.00 37.84 209 VAL A CA 1
ATOM 1571 C C . VAL A 1 209 ? 15.562 -34.259 25.780 1.00 39.17 209 VAL A C 1
ATOM 1572 O O . VAL A 1 209 ? 16.180 -35.143 25.210 1.00 39.41 209 VAL A O 1
ATOM 1576 N N . GLY A 1 210 ? 15.803 -33.938 27.057 1.00 40.44 210 GLY A N 1
ATOM 1577 C CA . GLY A 1 210 ? 16.597 -34.782 27.920 1.00 41.96 210 GLY A CA 1
ATOM 1578 C C . GLY A 1 210 ? 16.163 -36.247 27.950 1.00 44.64 210 GLY A C 1
ATOM 1579 O O . GLY A 1 210 ? 14.999 -36.606 27.964 1.00 45.15 210 GLY A O 1
ATOM 1580 N N . ARG A 1 211 ? 17.141 -37.1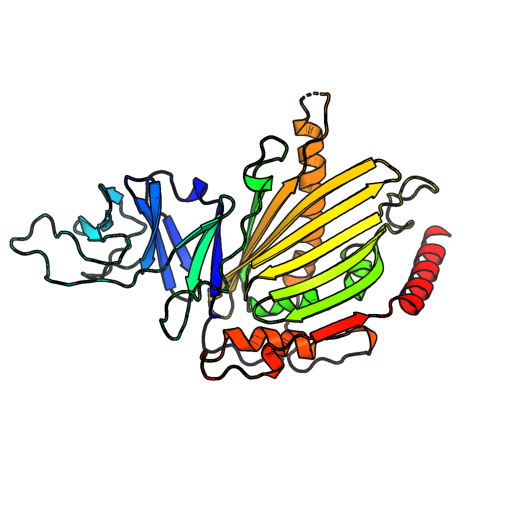17 28.005 1.00 46.94 211 ARG A N 1
ATOM 1581 C CA . ARG A 1 211 ? 16.888 -38.510 28.152 1.00 47.96 211 ARG A CA 1
ATOM 1582 C C . ARG A 1 211 ? 16.593 -38.853 29.618 1.00 50.41 211 ARG A C 1
ATOM 1583 O O . ARG A 1 211 ? 17.338 -38.430 30.523 1.00 50.25 211 ARG A O 1
ATOM 1591 N N . PRO A 1 212 ? 15.478 -39.590 29.858 1.00 52.02 212 PRO A N 1
ATOM 1592 C CA . PRO A 1 212 ? 15.141 -40.188 31.151 1.00 53.72 212 PRO A CA 1
ATOM 1593 C C . PRO A 1 212 ? 16.215 -41.115 31.740 1.00 55.50 212 PRO A C 1
ATOM 1594 O O . PRO A 1 212 ? 16.352 -41.149 32.950 1.00 56.69 212 PRO A O 1
ATOM 1598 N N . ASP A 1 213 ? 16.960 -41.863 30.918 1.00 57.68 213 ASP A N 1
ATOM 1599 C CA . ASP A 1 213 ? 17.965 -42.825 31.412 1.00 58.83 213 ASP A CA 1
ATOM 1600 C C . ASP A 1 213 ? 19.280 -42.171 31.804 1.00 62.46 213 ASP A C 1
ATOM 1601 O O . ASP A 1 213 ? 20.162 -42.831 32.340 1.00 62.21 213 ASP A O 1
ATOM 1606 N N . VAL A 1 214 ? 19.396 -40.886 31.550 1.00 67.38 214 VAL A N 1
ATOM 1607 C CA . VAL A 1 214 ? 20.598 -40.168 31.920 1.00 73.25 214 VAL A CA 1
ATOM 1608 C C . VAL A 1 214 ? 20.342 -39.258 33.113 1.00 77.55 214 VAL A C 1
ATOM 1609 O O . VAL A 1 214 ? 19.638 -38.280 33.033 1.00 77.70 214 VAL A O 1
ATOM 1613 N N . ASP A 1 215 ? 20.988 -39.626 34.210 1.00 83.44 215 ASP A N 1
ATOM 1614 C CA . ASP A 1 215 ? 20.597 -39.445 35.613 1.00 89.12 215 ASP A CA 1
ATOM 1615 C C . ASP A 1 215 ? 19.737 -38.286 36.126 1.00 92.12 215 ASP A C 1
ATOM 1616 O O . ASP A 1 215 ? 19.558 -38.173 37.328 1.00 92.48 215 ASP A O 1
ATOM 1621 N N . ASP A 1 216 ? 19.199 -37.485 35.217 1.00 95.94 216 ASP A N 1
ATOM 1622 C CA . ASP A 1 216 ? 18.370 -36.358 35.598 1.00 99.68 216 ASP A CA 1
ATOM 1623 C C . ASP A 1 216 ? 16.881 -36.596 35.411 1.00 101.57 216 ASP A C 1
ATOM 1624 O O . ASP A 1 216 ? 16.078 -35.671 35.461 1.00 101.70 216 ASP A O 1
ATOM 1629 N N . LEU A 1 217 ? 16.521 -37.860 35.241 1.00 103.85 217 LEU A N 1
ATOM 1630 C CA . LEU A 1 217 ? 15.136 -38.260 35.122 1.00 105.79 217 LEU A CA 1
ATOM 1631 C C . LEU A 1 217 ? 14.287 -37.755 36.248 1.00 107.11 217 LEU A C 1
ATOM 1632 O O . LEU A 1 217 ? 14.452 -36.648 36.757 1.00 107.20 217 LEU A O 1
ATOM 1637 N N . GLY A 1 218 ? 13.370 -38.638 36.622 1.00 108.24 218 GLY A N 1
ATOM 1638 C CA . GLY A 1 218 ? 12.378 -38.446 37.660 1.00 109.37 218 GLY A CA 1
ATOM 1639 C C . GLY A 1 218 ? 11.867 -39.827 38.034 1.00 109.99 218 GLY A C 1
ATOM 1640 O O . GLY A 1 218 ? 12.524 -40.518 38.801 1.00 110.14 218 GLY A O 1
ATOM 1641 N N . THR A 1 219 ? 10.731 -40.245 37.473 1.00 110.37 219 THR A N 1
ATOM 1642 C CA . THR A 1 219 ? 9.961 -39.366 36.549 1.00 110.47 219 THR A CA 1
ATOM 1643 C C . THR A 1 219 ? 9.463 -38.018 37.159 1.00 110.45 219 THR A C 1
ATOM 1644 O O . THR A 1 219 ? 9.550 -37.779 38.388 1.00 110.45 219 THR A O 1
ATOM 1648 N N . SER A 1 220 ? 8.961 -37.149 36.274 1.00 110.06 220 SER A N 1
ATOM 1649 C CA . SER A 1 220 ? 8.535 -35.771 36.611 1.00 109.32 220 SER A CA 1
ATOM 1650 C C . SER A 1 220 ? 9.651 -34.903 37.235 1.00 108.36 220 SER A C 1
ATOM 1651 O O . SER A 1 220 ? 9.404 -34.127 38.174 1.00 108.40 220 SER A O 1
ATOM 1654 N N . TYR A 1 221 ? 10.887 -35.028 36.776 1.00 106.71 221 TYR A N 1
ATOM 1655 C CA . TYR A 1 221 ? 11.895 -34.120 37.308 1.00 104.99 221 TYR A CA 1
ATOM 1656 C C . TYR A 1 221 ? 13.219 -33.999 36.535 1.00 103.02 221 TYR A C 1
ATOM 1657 O O . TYR A 1 221 ? 14.075 -33.175 36.867 1.00 103.29 221 TYR A O 1
ATOM 1666 N N . GLY A 1 222 ? 13.374 -34.803 35.496 1.00 100.11 222 GLY A N 1
ATOM 1667 C CA . GLY A 1 222 ? 14.342 -34.533 34.463 1.00 95.89 222 GLY A CA 1
ATOM 1668 C C . GLY A 1 222 ? 13.480 -33.735 33.518 1.00 92.97 222 GLY A C 1
ATOM 1669 O O . GLY A 1 222 ? 12.540 -33.098 33.961 1.00 92.80 222 GLY A O 1
ATOM 1670 N N . GLU A 1 223 ? 13.747 -33.782 32.224 1.00 88.79 223 GLU A N 1
ATOM 1671 C CA . GLU A 1 223 ? 12.760 -33.292 31.294 1.00 84.37 223 GLU A CA 1
ATOM 1672 C C . GLU A 1 223 ? 13.071 -31.908 30.866 1.00 80.78 223 GLU A C 1
ATOM 1673 O O . GLU A 1 223 ? 12.197 -31.067 30.828 1.00 81.80 223 GLU A O 1
ATOM 1679 N N . ALA A 1 224 ? 14.316 -31.663 30.526 1.00 75.76 224 ALA A N 1
ATOM 1680 C CA . ALA A 1 224 ? 14.630 -30.381 29.965 1.00 70.49 224 ALA A CA 1
ATOM 1681 C C . ALA A 1 224 ? 14.158 -30.361 28.533 1.00 66.85 224 ALA A C 1
ATOM 1682 O O . ALA A 1 224 ? 14.175 -31.365 27.880 1.00 66.98 224 ALA A O 1
ATOM 1684 N N . HIS A 1 225 ? 13.731 -29.209 28.054 1.00 62.76 225 HIS A N 1
ATOM 1685 C CA . HIS A 1 225 ? 13.443 -29.052 26.676 1.00 57.66 225 HIS A CA 1
ATOM 1686 C C . HIS A 1 225 ? 14.359 -27.959 26.288 1.00 54.55 225 HIS A C 1
ATOM 1687 O O . HIS A 1 225 ? 14.549 -27.046 27.026 1.00 53.25 225 HIS A O 1
ATOM 1694 N N . LEU A 1 226 ? 14.966 -28.110 25.132 1.00 50.36 226 LEU A N 1
ATOM 1695 C CA . LEU A 1 226 ? 15.927 -27.183 24.626 1.00 45.31 226 LEU A CA 1
ATOM 1696 C C . LEU A 1 226 ? 15.487 -26.786 23.279 1.00 42.33 226 LEU A C 1
ATOM 1697 O O . LEU A 1 226 ? 15.233 -27.607 22.461 1.00 41.35 226 LEU A O 1
ATOM 1702 N N . ASP A 1 227 ? 15.411 -25.502 23.056 1.00 39.95 227 ASP A N 1
ATOM 1703 C CA . ASP A 1 227 ? 15.290 -25.001 21.736 1.00 39.94 227 ASP A CA 1
ATOM 1704 C C . ASP A 1 227 ? 16.568 -24.307 21.377 1.00 38.75 227 ASP A C 1
ATOM 1705 O O . ASP A 1 227 ? 17.038 -23.463 22.061 1.00 37.41 227 ASP A O 1
ATOM 1710 N N . SER A 1 228 ? 17.130 -24.744 20.279 1.00 38.46 228 SER A N 1
ATOM 1711 C CA . SER A 1 228 ? 18.448 -24.282 19.821 1.00 37.44 228 SER A CA 1
ATOM 1712 C C . SER A 1 228 ? 18.412 -23.732 18.393 1.00 36.48 228 SER A C 1
ATOM 1713 O O . SER A 1 228 ? 17.831 -24.348 17.519 1.00 35.60 228 SER A O 1
ATOM 1716 N N . GLU A 1 229 ? 18.921 -22.514 18.187 1.00 36.33 229 GLU A N 1
ATOM 1717 C CA . GLU A 1 229 ? 19.301 -22.012 16.849 1.00 36.34 229 GLU A CA 1
ATOM 1718 C C . GLU A 1 229 ? 20.833 -21.858 16.845 1.00 35.96 229 GLU A C 1
ATOM 1719 O O . GLU A 1 229 ? 21.403 -21.210 17.749 1.00 35.15 229 GLU A O 1
ATOM 1725 N N . ALA A 1 230 ? 21.511 -22.488 15.871 1.00 34.97 230 ALA A N 1
ATOM 1726 C CA . ALA A 1 230 ? 22.988 -22.373 15.728 1.00 32.40 230 ALA A CA 1
ATOM 1727 C C . ALA A 1 230 ? 23.269 -21.987 14.305 1.00 32.11 230 ALA A C 1
ATOM 1728 O O . ALA A 1 230 ? 22.819 -22.645 13.389 1.00 33.23 230 ALA A O 1
ATOM 1730 N N . SER A 1 231 ? 24.004 -20.897 14.122 1.00 31.25 231 SER A N 1
ATOM 1731 C CA . SER A 1 231 ? 24.366 -20.385 12.820 1.00 30.29 231 SER A CA 1
ATOM 1732 C C . SER A 1 231 ? 25.860 -20.145 12.695 1.00 29.83 231 SER A C 1
ATOM 1733 O O . SER A 1 231 ? 26.482 -19.564 13.633 1.00 29.47 231 SER A O 1
ATOM 1736 N N . TYR A 1 232 ? 26.433 -20.616 11.575 1.00 28.28 232 TYR A N 1
ATOM 1737 C CA . TYR A 1 232 ? 27.784 -20.158 11.125 1.00 27.93 232 TYR A CA 1
ATOM 1738 C C . TYR A 1 232 ? 27.615 -18.889 10.337 1.00 27.27 232 TYR A C 1
ATOM 1739 O O . TYR A 1 232 ? 26.924 -18.908 9.331 1.00 27.73 232 TYR A O 1
ATOM 1748 N N . PHE A 1 233 ? 28.235 -17.806 10.803 1.00 27.27 233 PHE A N 1
ATOM 1749 C CA . PHE A 1 233 ? 28.339 -16.564 10.023 1.00 27.63 233 PHE A CA 1
ATOM 1750 C C . PHE A 1 233 ? 29.691 -16.521 9.267 1.00 27.66 233 PHE A C 1
ATOM 1751 O O . PHE A 1 233 ? 30.678 -16.017 9.795 1.00 28.59 233 PHE A O 1
ATOM 1759 N N . GLY A 1 234 ? 29.739 -17.087 8.068 1.00 26.50 234 GLY A N 1
ATOM 1760 C CA . GLY A 1 234 ? 31.013 -17.339 7.384 1.00 26.28 234 GLY A CA 1
ATOM 1761 C C . GLY A 1 234 ? 31.611 -18.689 7.822 1.00 26.99 234 GLY A C 1
ATOM 1762 O O . GLY A 1 234 ? 30.955 -19.486 8.508 1.00 28.06 234 GLY A O 1
ATOM 1763 N N . PRO A 1 235 ? 32.905 -18.916 7.512 1.00 26.74 235 PRO A N 1
ATOM 1764 C CA . PRO A 1 235 ? 33.551 -20.245 7.614 1.00 26.27 235 PRO A CA 1
ATOM 1765 C C . PRO A 1 235 ? 33.889 -20.732 9.029 1.00 27.72 235 PRO A C 1
ATOM 1766 O O . PRO A 1 235 ? 34.083 -21.932 9.238 1.00 26.85 235 PRO A O 1
ATOM 1770 N N . SER A 1 236 ? 33.982 -19.829 9.996 1.00 27.04 236 SER A N 1
ATOM 1771 C CA . SER A 1 236 ? 34.658 -20.233 11.199 1.00 28.37 236 SER A CA 1
ATOM 1772 C C . SER A 1 236 ? 33.946 -19.869 12.484 1.00 26.56 236 SER A C 1
ATOM 1773 O O . SER A 1 236 ? 34.373 -20.283 13.547 1.00 25.50 236 SER A O 1
ATOM 1776 N N . PHE A 1 237 ? 32.902 -19.049 12.407 1.00 28.14 237 PHE A N 1
ATOM 1777 C CA . PHE A 1 237 ? 32.367 -18.484 13.660 1.00 27.60 237 PHE A CA 1
ATOM 1778 C C . PHE A 1 237 ? 30.865 -18.782 13.751 1.00 28.34 237 PHE A C 1
ATOM 1779 O O . PHE A 1 237 ? 30.075 -18.368 12.863 1.00 28.18 237 PHE A O 1
ATOM 1787 N N . MET A 1 238 ? 30.494 -19.529 14.800 1.00 28.05 238 MET A N 1
ATOM 1788 C CA . MET A 1 238 ? 29.119 -19.917 15.059 1.00 28.92 238 MET A CA 1
ATOM 1789 C C . MET A 1 238 ? 28.564 -19.314 16.362 1.00 30.09 238 MET A C 1
ATOM 1790 O O . MET A 1 238 ? 29.186 -19.436 17.445 1.00 29.33 238 MET A O 1
ATOM 1795 N N . ILE A 1 239 ? 27.399 -18.666 16.259 1.00 31.17 239 ILE A N 1
ATOM 1796 C CA . ILE A 1 239 ? 26.609 -18.332 17.443 1.00 31.21 239 ILE A CA 1
ATOM 1797 C C . ILE A 1 239 ? 25.516 -19.384 17.645 1.00 32.33 239 ILE A C 1
ATOM 1798 O O . ILE A 1 239 ? 24.738 -19.694 16.719 1.00 31.93 239 ILE A O 1
ATOM 1803 N N . ASN A 1 240 ? 25.465 -19.910 18.865 1.00 33.37 240 ASN A N 1
ATOM 1804 C CA . ASN A 1 240 ? 24.376 -20.824 19.300 1.00 34.87 240 ASN A CA 1
ATOM 1805 C C . ASN A 1 240 ? 23.490 -20.265 20.457 1.00 34.31 240 ASN A C 1
ATOM 1806 O O . ASN A 1 240 ? 23.960 -20.099 21.542 1.00 32.89 240 ASN A O 1
ATOM 1811 N N . TRP A 1 241 ? 22.240 -19.908 20.138 1.00 36.01 241 TRP A N 1
ATOM 1812 C CA . TRP A 1 241 ? 21.191 -19.406 21.078 1.00 36.78 241 TRP A CA 1
ATOM 1813 C C . TRP A 1 241 ? 20.516 -20.627 21.699 1.00 36.35 241 TRP A C 1
ATOM 1814 O O . TRP A 1 241 ? 19.950 -21.466 20.993 1.00 34.81 241 TRP A O 1
ATOM 1825 N N . LEU A 1 242 ? 20.660 -20.736 23.018 1.00 37.03 242 LEU A N 1
ATOM 1826 C CA . LEU A 1 242 ? 20.183 -21.874 23.838 1.00 37.65 242 LEU A CA 1
ATOM 1827 C C . LEU A 1 242 ? 19.059 -21.446 24.779 1.00 38.37 242 LEU A C 1
ATOM 1828 O O . LEU A 1 242 ? 19.269 -20.725 25.727 1.00 37.13 242 LEU A O 1
ATOM 1833 N N . HIS A 1 243 ? 17.835 -21.872 24.462 1.00 41.19 243 HIS A N 1
ATOM 1834 C CA . HIS A 1 243 ? 16.634 -21.628 25.323 1.00 42.20 243 HIS A CA 1
ATOM 1835 C C . HIS A 1 243 ? 16.191 -22.955 25.927 1.00 44.34 243 HIS A C 1
ATOM 1836 O O . HIS A 1 243 ? 15.481 -23.740 25.269 1.00 42.48 243 HIS A O 1
ATOM 1843 N N . ASN A 1 244 ? 16.641 -23.271 27.140 1.00 47.48 244 ASN A N 1
ATOM 1844 C CA . ASN A 1 244 ? 15.990 -24.381 27.720 1.00 52.06 244 ASN A CA 1
ATOM 1845 C C . ASN A 1 244 ? 15.125 -24.253 28.975 1.00 54.69 244 ASN A C 1
ATOM 1846 O O . ASN A 1 244 ? 15.084 -23.193 29.598 1.00 55.15 244 ASN A O 1
ATOM 1851 N N . ARG A 1 245 ? 14.356 -25.315 29.237 1.00 57.77 245 ARG A N 1
ATOM 1852 C CA . ARG A 1 245 ? 13.384 -25.394 30.336 1.00 60.94 245 ARG A CA 1
ATOM 1853 C C . ARG A 1 245 ? 13.384 -26.706 31.104 1.00 63.09 245 ARG A C 1
ATOM 1854 O O . ARG A 1 245 ? 13.846 -27.741 30.629 1.00 62.60 245 ARG A O 1
ATOM 1862 N N . TYR A 1 246 ? 12.970 -26.609 32.348 1.00 66.97 246 TYR A N 1
ATOM 1863 C CA . TYR A 1 246 ? 12.786 -27.718 33.246 1.00 69.51 246 TYR A CA 1
ATOM 1864 C C . TYR A 1 246 ? 11.425 -27.386 33.729 1.00 70.03 246 TYR A C 1
ATOM 1865 O O . TYR A 1 246 ? 11.260 -26.710 34.698 1.00 71.89 246 TYR A O 1
ATOM 1874 N N . GLY A 1 247 ? 10.431 -27.787 32.981 1.00 69.90 247 GLY A N 1
ATOM 1875 C CA . GLY A 1 247 ? 9.091 -27.379 33.291 1.00 69.81 247 GLY A CA 1
ATOM 1876 C C . GLY A 1 247 ? 8.869 -25.936 32.964 1.00 69.52 247 GLY A C 1
ATOM 1877 O O . GLY A 1 247 ? 8.728 -25.589 31.833 1.00 69.71 247 GLY A O 1
ATOM 1878 N N . ASN A 1 248 ? 8.837 -25.093 33.973 1.00 69.17 248 ASN A N 1
ATOM 1879 C CA . ASN A 1 248 ? 8.507 -23.697 33.790 1.00 68.83 248 ASN A CA 1
ATOM 1880 C C . ASN A 1 248 ? 9.679 -22.811 34.080 1.00 67.83 248 ASN A C 1
ATOM 1881 O O . ASN A 1 248 ? 9.635 -21.639 33.841 1.00 66.51 248 ASN A O 1
ATOM 1886 N N . TYR A 1 249 ? 10.734 -23.400 34.599 1.00 68.09 249 TYR A N 1
ATOM 1887 C CA . TYR A 1 249 ? 11.976 -22.690 34.806 1.00 68.96 249 TYR A CA 1
ATOM 1888 C C . TYR A 1 249 ? 12.745 -22.575 33.504 1.00 67.45 249 TYR A C 1
ATOM 1889 O O . TYR A 1 249 ? 13.317 -23.537 33.024 1.00 66.95 249 TYR A O 1
ATOM 1898 N N . LYS A 1 250 ? 12.718 -21.380 32.944 1.00 65.06 250 LYS A N 1
ATOM 1899 C CA . LYS A 1 250 ? 13.424 -21.044 31.710 1.00 62.88 250 LYS A CA 1
ATOM 1900 C C . LYS A 1 250 ? 14.864 -20.612 32.017 1.00 61.05 250 LYS A C 1
ATOM 1901 O O . LYS A 1 250 ? 15.143 -20.004 33.043 1.00 60.33 250 LYS A O 1
ATOM 1907 N N . SER A 1 251 ? 15.794 -20.948 31.132 1.00 58.81 251 SER A N 1
ATOM 1908 C CA . SER A 1 251 ? 17.129 -20.339 31.182 1.00 56.07 251 SER A CA 1
ATOM 1909 C C . SER A 1 251 ? 17.598 -20.036 29.771 1.00 54.49 251 SER A C 1
ATOM 1910 O O . SER A 1 251 ? 17.245 -20.755 28.834 1.00 54.57 251 SER A O 1
ATOM 1913 N N . GLU A 1 252 ? 18.347 -18.944 29.622 1.00 52.37 252 GLU A N 1
ATOM 1914 C CA . GLU A 1 252 ? 18.809 -18.471 28.337 1.00 49.89 252 GLU A CA 1
ATOM 1915 C C . GLU A 1 252 ? 20.305 -18.478 28.356 1.00 48.84 252 GLU A C 1
ATOM 1916 O O . GLU A 1 252 ? 20.903 -18.070 29.344 1.00 49.06 252 GLU A O 1
ATOM 1922 N N . SER A 1 253 ? 20.912 -19.005 27.290 1.00 47.01 253 SER A N 1
ATOM 1923 C CA . SER A 1 253 ? 22.348 -18.888 27.078 1.00 44.76 253 SER A CA 1
ATOM 1924 C C . SER A 1 253 ? 22.745 -18.703 25.605 1.00 43.44 253 SER A C 1
ATOM 1925 O O . SER A 1 253 ? 21.906 -18.782 24.720 1.00 41.81 253 SER A O 1
ATOM 1928 N N . ILE A 1 254 ? 24.008 -18.301 25.404 1.00 41.91 254 ILE A N 1
ATOM 1929 C CA . ILE A 1 254 ? 24.638 -18.139 24.094 1.00 39.23 254 ILE A CA 1
ATOM 1930 C C . ILE A 1 254 ? 26.013 -18.837 24.184 1.00 37.94 254 ILE A C 1
ATOM 1931 O O . ILE A 1 254 ? 26.788 -18.655 25.105 1.00 36.63 254 ILE A O 1
ATOM 1936 N N . LEU A 1 255 ? 26.204 -19.786 23.304 1.00 36.75 255 LEU A N 1
ATOM 1937 C CA . LEU A 1 255 ? 27.472 -20.471 23.148 1.00 36.60 255 LEU A CA 1
ATOM 1938 C C . LEU A 1 255 ? 28.059 -19.957 21.805 1.00 35.04 255 LEU A C 1
ATOM 1939 O O . LEU A 1 255 ? 27.365 -19.912 20.737 1.00 33.52 255 LEU A O 1
ATOM 1944 N N . ILE A 1 256 ? 29.316 -19.552 21.871 1.00 34.32 256 ILE A N 1
ATOM 1945 C CA . ILE A 1 256 ? 30.105 -19.294 20.649 1.00 33.39 256 ILE A CA 1
ATOM 1946 C C . ILE A 1 256 ? 31.015 -20.489 20.395 1.00 33.05 256 ILE A C 1
ATOM 1947 O O . ILE A 1 256 ? 31.771 -20.922 21.282 1.00 33.74 256 ILE A O 1
ATOM 1952 N N . ASN A 1 257 ? 30.919 -21.049 19.201 1.00 33.24 257 ASN A N 1
ATOM 1953 C CA . ASN A 1 257 ? 31.854 -22.095 18.730 1.00 33.01 257 ASN A CA 1
ATOM 1954 C C . ASN A 1 257 ? 32.624 -21.446 17.592 1.00 32.93 257 ASN A C 1
ATOM 1955 O O . ASN A 1 257 ? 32.043 -21.046 16.550 1.00 31.95 257 ASN A O 1
ATOM 1960 N N . CYS A 1 258 ? 33.918 -21.245 17.798 1.00 32.42 258 CYS A N 1
ATOM 1961 C CA . CYS A 1 258 ? 34.702 -20.646 16.722 1.00 31.56 258 CYS A CA 1
ATOM 1962 C C . CYS A 1 258 ? 36.119 -21.270 16.635 1.00 31.80 258 CYS A C 1
ATOM 1963 O O . CYS A 1 258 ? 36.605 -21.925 17.582 1.00 31.66 258 CYS A O 1
ATOM 1966 N N . HIS A 1 259 ? 36.768 -21.115 15.477 1.00 30.16 259 HIS A N 1
ATOM 1967 C CA . HIS A 1 259 ? 38.107 -21.667 15.333 1.00 29.23 259 HIS A CA 1
ATOM 1968 C C . HIS A 1 259 ? 38.900 -20.785 14.384 1.00 29.70 259 HIS A C 1
ATOM 1969 O O . HIS A 1 259 ? 38.352 -19.936 13.661 1.00 29.45 259 HIS A O 1
ATOM 1976 N N . TYR A 1 260 ? 40.203 -20.978 14.390 1.00 29.12 260 TYR A N 1
ATOM 1977 C CA . TYR A 1 260 ? 41.013 -20.431 13.293 1.00 28.97 260 TYR A CA 1
ATOM 1978 C C . TYR A 1 260 ? 42.139 -21.410 12.996 1.00 28.11 260 TYR A C 1
ATOM 1979 O O . TYR A 1 260 ? 42.671 -22.096 13.920 1.00 29.61 260 TYR A O 1
ATOM 1988 N N . PRO A 1 261 ? 42.506 -21.500 11.726 1.00 28.22 261 PRO A N 1
ATOM 1989 C CA . PRO A 1 261 ? 43.564 -22.430 11.375 1.00 28.54 261 PRO A CA 1
ATOM 1990 C C . PRO A 1 261 ? 44.918 -21.864 11.745 1.00 30.50 261 PRO A C 1
ATOM 1991 O O . PRO A 1 261 ? 45.148 -20.666 11.615 1.00 31.04 261 PRO A O 1
ATOM 1995 N N . VAL A 1 262 ? 45.785 -22.711 12.277 1.00 31.91 262 VAL A N 1
ATOM 1996 C CA . VAL A 1 262 ? 47.161 -22.334 12.569 1.00 32.01 262 VAL A CA 1
ATOM 1997 C C . VAL A 1 262 ? 48.006 -22.746 11.358 1.00 33.02 262 VAL A C 1
ATOM 1998 O O . VAL A 1 262 ? 48.762 -21.948 10.819 1.00 34.00 262 VAL A O 1
ATOM 2002 N N . THR A 1 263 ? 47.715 -23.961 10.881 1.00 34.13 263 THR A N 1
ATOM 2003 C CA . THR A 1 263 ? 48.401 -24.759 9.834 1.00 34.80 263 THR A CA 1
ATOM 2004 C C . THR A 1 263 ? 47.287 -25.546 9.041 1.00 35.36 263 THR A C 1
ATOM 2005 O O . THR A 1 263 ? 46.091 -25.523 9.414 1.00 34.96 263 THR A O 1
ATOM 2009 N N . GLN A 1 264 ? 47.623 -26.267 7.971 1.00 36.81 264 GLN A N 1
ATOM 2010 C CA . GLN A 1 264 ? 46.565 -27.097 7.364 1.00 36.41 264 GLN A CA 1
ATOM 2011 C C . GLN A 1 264 ? 46.278 -28.393 8.135 1.00 36.84 264 GLN A C 1
ATOM 2012 O O . GLN A 1 264 ? 45.389 -29.111 7.773 1.00 37.40 264 GLN A O 1
ATOM 2018 N N . ASN A 1 265 ? 46.965 -28.603 9.247 1.00 36.77 265 ASN A N 1
ATOM 2019 C CA . ASN A 1 265 ? 46.858 -29.771 10.048 1.00 38.67 265 ASN A CA 1
ATOM 2020 C C . ASN A 1 265 ? 46.806 -29.419 11.527 1.00 37.82 265 ASN A C 1
ATOM 2021 O O . ASN A 1 265 ? 47.129 -30.243 12.397 1.00 38.29 265 ASN A O 1
ATOM 2026 N N . SER A 1 266 ? 46.414 -28.189 11.840 1.00 36.44 266 SER A N 1
ATOM 2027 C CA . SER A 1 266 ? 46.307 -27.738 13.217 1.00 35.01 266 SER A CA 1
ATOM 2028 C C . SER A 1 266 ? 45.512 -26.449 13.220 1.00 33.11 266 SER A C 1
ATOM 2029 O O . SER A 1 266 ? 45.526 -25.695 12.248 1.00 32.43 266 SER A O 1
ATOM 2032 N N . PHE A 1 267 ? 44.729 -26.277 14.278 1.00 31.19 267 PHE A N 1
ATOM 2033 C CA . PHE A 1 267 ? 43.884 -25.134 14.423 1.00 31.07 267 PHE A CA 1
ATOM 2034 C C . PHE A 1 267 ? 43.596 -24.898 15.881 1.00 30.49 267 PHE A C 1
ATOM 2035 O O . PHE A 1 267 ? 43.804 -25.762 16.726 1.00 29.66 267 PHE A O 1
ATOM 2043 N N . VAL A 1 268 ? 43.103 -23.698 16.172 1.00 31.10 268 VAL A N 1
ATOM 2044 C CA . VAL A 1 268 ? 42.691 -23.349 17.530 1.00 30.59 268 VAL A CA 1
ATOM 2045 C C . VAL A 1 268 ? 41.171 -23.381 17.535 1.00 30.30 268 VAL A C 1
ATOM 2046 O O . VAL A 1 268 ? 40.544 -22.781 16.674 1.00 30.35 268 VAL A O 1
ATOM 2050 N N . LEU A 1 269 ? 40.610 -24.095 18.512 1.00 30.69 269 LEU A N 1
ATOM 2051 C CA . LEU A 1 269 ? 39.193 -24.183 18.739 1.00 29.81 269 LEU A CA 1
ATOM 2052 C C . LEU A 1 269 ? 38.902 -23.390 19.973 1.00 29.63 269 LEU A C 1
ATOM 2053 O O . LEU A 1 269 ? 39.481 -23.627 21.027 1.00 28.54 269 LEU A O 1
ATOM 2058 N N . GLN A 1 270 ? 37.950 -22.472 19.864 1.00 29.90 270 GLN A N 1
ATOM 2059 C CA . GLN A 1 270 ? 37.576 -21.691 21.014 1.00 32.25 270 GLN A CA 1
ATOM 2060 C C . GLN A 1 270 ? 36.092 -21.784 21.348 1.00 32.82 270 GLN A C 1
ATOM 2061 O O . GLN A 1 270 ? 35.260 -22.023 20.506 1.00 32.09 270 GLN A O 1
ATOM 2067 N N . TRP A 1 271 ? 35.760 -21.543 22.598 1.00 34.94 271 TRP A N 1
ATOM 2068 C CA . TRP A 1 271 ? 34.339 -21.469 22.935 1.00 36.70 271 TRP A CA 1
ATOM 2069 C C . TRP A 1 271 ? 34.133 -20.475 24.046 1.00 36.52 271 TRP A C 1
ATOM 2070 O O . TRP A 1 271 ? 34.964 -20.390 24.939 1.00 36.80 271 TRP A O 1
ATOM 2081 N N . GLY A 1 272 ? 33.060 -19.708 23.922 1.00 35.56 272 GLY A N 1
ATOM 2082 C CA . GLY A 1 272 ? 32.635 -18.793 24.932 1.00 36.98 272 GLY A CA 1
ATOM 2083 C C . GLY A 1 272 ? 31.156 -18.971 25.317 1.00 38.21 272 GLY A C 1
ATOM 2084 O O . GLY A 1 272 ? 30.283 -19.322 24.495 1.00 36.73 272 GLY A O 1
ATOM 2085 N N . VAL A 1 273 ? 30.868 -18.685 26.579 1.00 39.64 273 VAL A N 1
ATOM 2086 C CA . VAL A 1 273 ? 29.480 -18.746 27.046 1.00 40.97 273 VAL A CA 1
ATOM 2087 C C . VAL A 1 273 ? 29.126 -17.554 27.908 1.00 40.76 273 VAL A C 1
ATOM 2088 O O . VAL A 1 273 ? 29.886 -17.177 28.785 1.00 41.63 273 VAL A O 1
ATOM 2092 N N . ILE A 1 274 ? 28.019 -16.916 27.552 1.00 39.86 274 ILE A N 1
ATOM 2093 C CA . ILE A 1 274 ? 27.342 -15.978 28.417 1.00 40.09 274 ILE A CA 1
ATOM 2094 C C . ILE A 1 274 ? 25.897 -16.531 28.742 1.00 41.36 274 ILE A C 1
ATOM 2095 O O . ILE A 1 274 ? 25.249 -17.214 27.924 1.00 39.36 274 ILE A O 1
ATOM 2100 N N . VAL A 1 275 ? 25.433 -16.248 29.963 1.00 43.65 275 VAL A N 1
ATOM 2101 C CA . VAL A 1 275 ? 24.110 -16.691 30.430 1.00 45.94 275 VAL A CA 1
ATOM 2102 C C . VAL A 1 275 ? 23.297 -15.488 30.921 1.00 48.04 275 VAL A C 1
ATOM 2103 O O . VAL A 1 275 ? 23.859 -14.491 31.378 1.00 48.54 275 VAL A O 1
ATOM 2107 N N . GLU A 1 276 ? 21.977 -15.557 30.768 1.00 50.52 276 GLU A N 1
ATOM 2108 C CA . GLU A 1 276 ? 21.074 -14.562 31.350 1.00 53.23 276 GLU A CA 1
ATOM 2109 C C . GLU A 1 276 ? 21.127 -14.844 32.844 1.00 54.97 276 GLU A C 1
ATOM 2110 O O . GLU A 1 276 ? 20.937 -15.985 33.289 1.00 54.24 276 GLU A O 1
ATOM 2116 N N . LYS A 1 277 ? 21.514 -13.819 33.599 1.00 57.62 277 LYS A N 1
ATOM 2117 C CA . LYS A 1 277 ? 21.532 -13.882 35.059 1.00 60.19 277 LYS A CA 1
ATOM 2118 C C . LYS A 1 277 ? 20.057 -14.002 35.606 1.00 61.99 277 LYS A C 1
ATOM 2119 O O . LYS A 1 277 ? 19.174 -13.228 35.191 1.00 61.26 277 LYS A O 1
ATOM 2125 N N . PRO A 1 278 ? 19.877 -14.992 36.458 1.00 64.22 278 PRO A N 1
ATOM 2126 C CA . PRO A 1 278 ? 18.700 -15.246 37.270 1.00 67.64 278 PRO A CA 1
ATOM 2127 C C . PRO A 1 278 ? 18.466 -14.163 38.282 1.00 70.69 278 PRO A C 1
ATOM 2128 O O . PRO A 1 278 ? 19.375 -13.842 39.031 1.00 72.39 278 PRO A O 1
ATOM 2132 N N . LYS A 1 279 ? 17.254 -13.647 38.325 1.00 72.78 279 LYS A N 1
ATOM 2133 C CA . LYS A 1 279 ? 16.865 -12.654 39.292 1.00 75.48 279 LYS A CA 1
ATOM 2134 C C . LYS A 1 279 ? 16.077 -13.330 40.407 1.00 76.96 279 LYS A C 1
ATOM 2135 O O . LYS A 1 279 ? 14.957 -13.723 40.154 1.00 78.07 279 LYS A O 1
ATOM 2141 N N . GLY A 1 280 ? 16.605 -13.560 41.592 1.00 77.88 280 GLY A N 1
ATOM 2142 C CA . GLY A 1 280 ? 17.807 -12.951 42.066 1.00 78.64 280 GLY A CA 1
ATOM 2143 C C . GLY A 1 280 ? 17.307 -12.277 43.292 1.00 78.78 280 GLY A C 1
ATOM 2144 O O . GLY A 1 280 ? 16.471 -11.428 43.183 1.00 78.89 280 GLY A O 1
ATOM 2145 N N . MET A 1 281 ? 17.805 -12.646 44.451 1.00 79.14 281 MET A N 1
ATOM 2146 C CA . MET A 1 281 ? 18.565 -13.854 44.634 1.00 79.55 281 MET A CA 1
ATOM 2147 C C . MET A 1 281 ? 19.827 -13.762 45.474 1.00 79.31 281 MET A C 1
ATOM 2148 O O . MET A 1 281 ? 20.466 -12.722 45.615 1.00 78.91 281 MET A O 1
ATOM 2153 N N . SER A 1 282 ? 20.116 -14.930 46.037 1.00 79.17 282 SER A N 1
ATOM 2154 C CA . SER A 1 282 ? 21.317 -15.293 46.747 1.00 78.83 282 SER A CA 1
ATOM 2155 C C . SER A 1 282 ? 20.968 -16.474 47.649 1.00 78.71 282 SER A C 1
ATOM 2156 O O . SER A 1 282 ? 20.553 -17.535 47.183 1.00 77.18 282 SER A O 1
ATOM 2159 N N . MET A 1 285 ? 26.660 -14.449 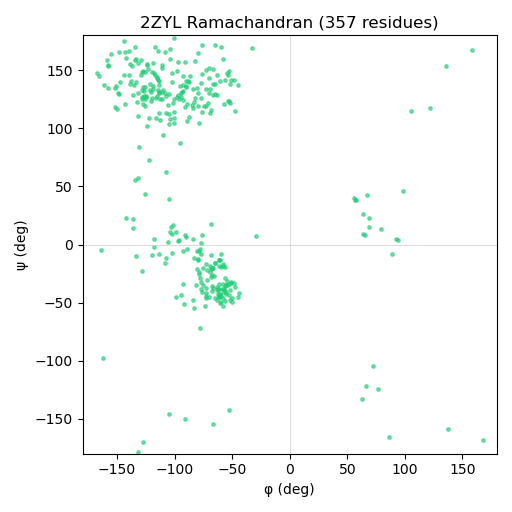46.257 1.00 80.45 285 MET A N 1
ATOM 2160 C CA . MET A 1 285 ? 25.625 -13.793 45.438 1.00 81.19 285 MET A CA 1
ATOM 2161 C C . MET A 1 285 ? 24.913 -14.779 44.450 1.00 81.04 285 MET A C 1
ATOM 2162 O O . MET A 1 285 ? 24.847 -16.000 44.740 1.00 80.96 285 MET A O 1
ATOM 2167 N N . THR A 1 286 ? 24.361 -14.237 43.333 1.00 80.42 286 THR A N 1
ATOM 2168 C CA . THR A 1 286 ? 23.769 -15.012 42.176 1.00 78.54 286 THR A CA 1
ATOM 2169 C C . THR A 1 286 ? 24.816 -15.483 41.119 1.00 77.60 286 THR A C 1
ATOM 2170 O O . THR A 1 286 ? 24.474 -16.063 40.078 1.00 76.90 286 THR A O 1
ATOM 2174 N N . ASP A 1 287 ? 26.083 -15.221 41.433 1.00 76.69 287 ASP A N 1
ATOM 2175 C CA . ASP A 1 287 ? 27.239 -15.642 40.666 1.00 76.03 287 ASP A CA 1
ATOM 2176 C C . ASP A 1 287 ? 27.330 -17.149 40.729 1.00 74.90 287 ASP A C 1
ATOM 2177 O O . ASP A 1 287 ? 27.740 -17.787 39.770 1.00 74.76 287 ASP A O 1
ATOM 2182 N N . LYS A 1 288 ? 26.997 -17.697 41.899 1.00 74.21 288 LYS A N 1
ATOM 2183 C CA . LYS A 1 288 ? 27.023 -19.147 42.171 1.00 73.00 288 LYS A CA 1
ATOM 2184 C C . LYS A 1 288 ? 26.284 -19.958 41.101 1.00 71.29 288 LYS A C 1
ATOM 2185 O O . LYS A 1 288 ? 26.804 -20.964 40.603 1.00 71.10 288 LYS A O 1
ATOM 2187 N N . LEU A 1 289 ? 25.090 -19.469 40.757 1.00 69.57 289 LEU A N 1
ATOM 2188 C CA . LEU A 1 289 ? 24.135 -20.142 39.881 1.00 68.00 289 LEU A CA 1
ATOM 2189 C C . LEU A 1 289 ? 24.503 -19.926 38.415 1.00 66.75 289 LEU A C 1
ATOM 2190 O O . LEU A 1 289 ? 24.265 -20.791 37.583 1.00 66.76 289 LEU A O 1
ATOM 2195 N N . SER A 1 290 ? 25.038 -18.747 38.098 1.00 65.06 290 SER A N 1
ATOM 2196 C CA . SER A 1 290 ? 25.543 -18.452 36.772 1.00 63.16 290 SER A CA 1
ATOM 2197 C C . SER A 1 290 ? 26.724 -19.356 36.404 1.00 62.40 290 SER A C 1
ATOM 2198 O O . SER A 1 290 ? 26.788 -19.805 35.289 1.00 61.76 290 SER A O 1
ATOM 2201 N N . ARG A 1 291 ? 27.619 -19.644 37.358 1.00 62.08 291 ARG A N 1
ATOM 2202 C CA . ARG A 1 291 ? 28.694 -20.632 37.208 1.00 62.26 291 ARG A CA 1
ATOM 2203 C C . ARG A 1 291 ? 28.173 -22.034 36.884 1.00 61.86 291 ARG A C 1
ATOM 2204 O O . ARG A 1 291 ? 28.826 -22.806 36.188 1.00 62.42 291 ARG A O 1
ATOM 2212 N N . VAL A 1 292 ? 27.015 -22.389 37.419 1.00 61.18 292 VAL A N 1
ATOM 2213 C CA . VAL A 1 292 ? 26.453 -23.691 37.166 1.00 60.22 292 VAL A CA 1
ATOM 2214 C C . VAL A 1 292 ? 25.938 -23.747 35.740 1.00 59.25 292 VAL A C 1
ATOM 2215 O O . VAL A 1 292 ? 26.182 -24.728 35.051 1.00 59.54 292 VAL A O 1
ATOM 2219 N N . PHE A 1 293 ? 25.237 -22.688 35.317 1.00 58.33 293 PHE A N 1
ATOM 2220 C CA . PHE A 1 293 ? 24.672 -22.570 33.978 1.00 57.98 293 PHE A CA 1
ATOM 2221 C C . PHE A 1 293 ? 25.777 -22.581 32.903 1.00 56.83 293 PHE A C 1
ATOM 2222 O O . PHE A 1 293 ? 25.618 -23.189 31.870 1.00 56.96 293 PHE A O 1
ATOM 2230 N N . THR A 1 294 ? 26.896 -21.930 33.198 1.00 54.79 294 THR A N 1
ATOM 2231 C CA . THR A 1 294 ? 28.024 -21.775 32.310 1.00 53.30 294 THR A CA 1
ATOM 2232 C C . THR A 1 294 ? 28.791 -23.075 32.171 1.00 53.09 294 THR A C 1
ATOM 2233 O O . THR A 1 294 ? 29.154 -23.477 31.056 1.00 52.57 294 THR A O 1
ATOM 2237 N N . GLU A 1 295 ? 29.056 -23.722 33.306 1.00 53.45 295 GLU A N 1
ATOM 2238 C CA . GLU A 1 295 ? 29.881 -24.923 33.319 1.00 54.11 295 GLU A CA 1
ATOM 2239 C C . GLU A 1 295 ? 29.129 -26.046 32.575 1.00 52.52 295 GLU A C 1
ATOM 2240 O O . GLU A 1 295 ? 29.738 -26.988 32.038 1.00 52.81 295 GLU A O 1
ATOM 2246 N N . GLY A 1 296 ? 27.821 -25.854 32.467 1.00 50.17 296 GLY A N 1
ATOM 2247 C CA . GLY A 1 296 ? 26.935 -26.844 31.987 1.00 49.67 296 GLY A CA 1
ATOM 2248 C C . GLY A 1 296 ? 26.895 -26.832 30.499 1.00 49.13 296 GLY A C 1
ATOM 2249 O O . GLY A 1 296 ? 26.994 -27.906 29.895 1.00 49.15 296 GLY A O 1
ATOM 2250 N N . VAL A 1 297 ? 26.744 -25.632 29.910 1.00 47.93 297 VAL A N 1
ATOM 2251 C CA . VAL A 1 297 ? 26.947 -25.480 28.467 1.00 45.91 297 VAL A CA 1
ATOM 2252 C C . VAL A 1 297 ? 28.363 -25.832 28.001 1.00 45.85 297 VAL A C 1
ATOM 2253 O O . VAL A 1 297 ? 28.549 -26.531 26.987 1.00 45.28 297 VAL A O 1
ATOM 2257 N N . SER A 1 298 ? 29.347 -25.371 28.766 1.00 45.96 298 SER A N 1
ATOM 2258 C CA . SER A 1 298 ? 30.742 -25.762 28.575 1.00 46.21 298 SER A CA 1
ATOM 2259 C C . SER A 1 298 ? 30.951 -27.288 28.474 1.00 46.15 298 SER A C 1
ATOM 2260 O O . SER A 1 298 ? 31.599 -27.747 27.524 1.00 46.89 298 SER A O 1
ATOM 2263 N N . LYS A 1 299 ? 30.393 -28.066 29.409 1.00 46.40 299 LYS A N 1
ATOM 2264 C CA . LYS A 1 299 ? 30.461 -29.546 29.356 1.00 46.25 299 LYS A CA 1
ATOM 2265 C C . LYS A 1 299 ? 29.753 -30.176 28.129 1.00 44.11 299 LYS A C 1
ATOM 2266 O O . LYS A 1 299 ? 30.264 -31.151 27.549 1.00 44.08 299 LYS A O 1
ATOM 2272 N N . GLY A 1 300 ? 28.628 -29.603 27.705 1.00 42.63 300 GLY A N 1
ATOM 2273 C CA . GLY A 1 300 ? 28.000 -29.960 26.430 1.00 40.89 300 GLY A CA 1
ATOM 2274 C C . GLY A 1 300 ? 28.896 -29.772 25.205 1.00 40.80 300 GLY A C 1
ATOM 2275 O O . GLY A 1 300 ? 28.970 -30.640 24.292 1.00 40.20 300 GLY A O 1
ATOM 2276 N N . PHE A 1 301 ? 29.566 -28.614 25.154 1.00 39.86 301 PHE A N 1
ATOM 2277 C CA . PHE A 1 301 ? 30.606 -28.368 24.133 1.00 39.03 301 PHE A CA 1
ATOM 2278 C C . PHE A 1 301 ? 31.755 -29.394 24.228 1.00 38.04 301 PHE A C 1
ATOM 2279 O O . PHE A 1 301 ? 32.160 -29.970 23.264 1.00 37.83 301 PHE A O 1
ATOM 2287 N N . LEU A 1 302 ? 32.279 -29.597 25.416 1.00 37.98 302 LEU A N 1
ATOM 2288 C CA . LEU A 1 302 ? 33.333 -30.562 25.606 1.00 38.81 302 LEU A CA 1
ATOM 2289 C C . LEU A 1 302 ? 33.015 -32.009 25.182 1.00 38.61 302 LEU A C 1
ATOM 2290 O O . LEU A 1 302 ? 33.957 -32.796 24.959 1.00 37.61 302 LEU A O 1
ATOM 2295 N N . GLN A 1 303 ? 31.727 -32.365 25.035 1.00 37.51 303 GLN A N 1
ATOM 2296 C CA . GLN A 1 303 ? 31.412 -33.701 24.534 1.00 36.33 303 GLN A CA 1
ATOM 2297 C C . GLN A 1 303 ? 31.604 -33.822 23.022 1.00 35.47 303 GLN A C 1
ATOM 2298 O O . GLN A 1 303 ? 32.076 -34.842 22.483 1.00 33.31 303 GLN A O 1
ATOM 2304 N N . ASP A 1 304 ? 31.365 -32.726 22.325 1.00 35.93 304 ASP A N 1
ATOM 2305 C CA . ASP A 1 304 ? 31.819 -32.604 20.949 1.00 36.52 304 ASP A CA 1
ATOM 2306 C C . ASP A 1 304 ? 33.336 -32.647 20.776 1.00 35.70 304 ASP A C 1
ATOM 2307 O O . ASP A 1 304 ? 33.865 -33.376 19.945 1.00 35.76 304 ASP A O 1
ATOM 2312 N N . VAL A 1 305 ? 34.042 -31.886 21.571 1.00 35.72 305 VAL A N 1
ATOM 2313 C CA . VAL A 1 305 ? 35.492 -31.943 21.524 1.00 37.42 305 VAL A CA 1
ATOM 2314 C C . VAL A 1 305 ? 36.109 -33.342 21.641 1.00 37.14 305 VAL A C 1
ATOM 2315 O O . VAL A 1 305 ? 37.084 -33.621 20.968 1.00 38.30 305 VAL A O 1
ATOM 2319 N N . GLU A 1 306 ? 35.558 -34.198 22.486 1.00 38.14 306 GLU A N 1
ATOM 2320 C CA . GLU A 1 306 ? 36.008 -35.583 22.632 1.00 39.47 306 GLU A CA 1
ATOM 2321 C C . GLU A 1 306 ? 35.922 -36.318 21.354 1.00 38.30 306 GLU A C 1
ATOM 2322 O O . GLU A 1 306 ? 36.733 -37.218 21.107 1.00 41.05 306 GLU A O 1
ATOM 2328 N N . ILE A 1 307 ? 34.876 -36.057 20.576 1.00 36.32 307 ILE A N 1
ATOM 2329 C CA . ILE A 1 307 ? 34.747 -36.743 19.316 1.00 34.68 307 ILE A CA 1
ATOM 2330 C C . ILE A 1 307 ? 35.752 -36.178 18.319 1.00 33.91 307 ILE A C 1
ATOM 2331 O O . ILE A 1 307 ? 36.522 -36.907 17.741 1.00 31.50 307 ILE A O 1
ATOM 2336 N N . TRP A 1 308 ? 35.730 -34.852 18.167 1.00 34.18 308 TRP A N 1
ATOM 2337 C CA . TRP A 1 308 ? 36.566 -34.116 17.235 1.00 34.57 308 TRP A CA 1
ATOM 2338 C C . TRP A 1 308 ? 38.064 -34.406 17.416 1.00 36.19 308 TRP A C 1
ATOM 2339 O O . TRP A 1 308 ? 38.795 -34.483 16.424 1.00 36.55 308 TRP A O 1
ATOM 2350 N N . LYS A 1 309 ? 38.466 -34.613 18.677 1.00 37.40 309 LYS A N 1
ATOM 2351 C CA . LYS A 1 309 ? 39.813 -34.985 19.045 1.00 39.56 309 LYS A CA 1
ATOM 2352 C C . LYS A 1 309 ? 40.244 -36.364 18.595 1.00 40.33 309 LYS A C 1
ATOM 2353 O O . LYS A 1 309 ? 41.447 -36.591 18.518 1.00 40.77 309 LYS A O 1
ATOM 2359 N N . HIS A 1 310 ? 39.314 -37.277 18.283 1.00 40.96 310 HIS A N 1
ATOM 2360 C CA . HIS A 1 310 ? 39.678 -38.662 17.971 1.00 40.79 310 HIS A CA 1
ATOM 2361 C C . HIS A 1 310 ? 38.952 -39.134 16.755 1.00 41.35 310 HIS A C 1
ATOM 2362 O O . HIS A 1 310 ? 38.223 -40.121 16.812 1.00 44.24 310 HIS A O 1
ATOM 2369 N N . LYS A 1 311 ? 39.080 -38.441 15.657 1.00 40.37 311 LYS A N 1
ATOM 2370 C CA . LYS A 1 311 ? 38.281 -38.746 14.481 1.00 38.55 311 LYS A CA 1
ATOM 2371 C C . LYS A 1 311 ? 39.018 -38.187 13.278 1.00 37.44 311 LYS A C 1
ATOM 2372 O O . LYS A 1 311 ? 39.857 -37.253 13.374 1.00 37.54 311 LYS A O 1
ATOM 2378 N N . THR A 1 312 ? 38.729 -38.808 12.157 1.00 34.37 312 THR A N 1
ATOM 2379 C CA . THR A 1 312 ? 39.226 -38.362 10.912 1.00 31.76 312 THR A CA 1
ATOM 2380 C C . THR A 1 312 ? 38.089 -37.769 10.128 1.00 30.95 312 THR A C 1
ATOM 2381 O O . THR A 1 312 ? 36.900 -37.971 10.482 1.00 30.47 312 THR A O 1
ATOM 2385 N N . ARG A 1 313 ? 38.419 -37.034 9.061 1.00 29.92 313 ARG A N 1
ATOM 2386 C CA . ARG A 1 313 ? 37.391 -36.537 8.168 1.00 27.43 313 ARG A CA 1
ATOM 2387 C C . ARG A 1 313 ? 37.270 -37.595 7.177 1.00 27.28 313 ARG A C 1
ATOM 2388 O O . ARG A 1 313 ? 38.253 -38.172 6.805 1.00 28.36 313 ARG A O 1
ATOM 2396 N N . ILE A 1 314 ? 36.037 -37.859 6.787 1.00 26.45 314 ILE A N 1
ATOM 2397 C CA . ILE A 1 314 ? 35.666 -38.704 5.669 1.00 25.03 314 ILE A CA 1
ATOM 2398 C C . ILE A 1 314 ? 35.197 -37.888 4.461 1.00 25.26 314 ILE A C 1
ATOM 2399 O O . ILE A 1 314 ? 34.103 -37.241 4.469 1.00 25.97 314 ILE A O 1
ATOM 2404 N N . ASP A 1 315 ? 36.015 -37.947 3.415 1.00 24.10 315 ASP A N 1
ATOM 2405 C CA . ASP A 1 315 ? 35.736 -37.258 2.193 1.00 24.93 315 ASP A CA 1
ATOM 2406 C C . ASP A 1 315 ? 34.609 -37.833 1.328 1.00 24.43 315 ASP A C 1
ATOM 2407 O O . ASP A 1 315 ? 33.972 -37.097 0.603 1.00 24.68 315 ASP A O 1
ATOM 2412 N N . ASN A 1 316 ? 34.500 -39.149 1.284 1.00 22.58 316 ASN A N 1
ATOM 2413 C CA . ASN A 1 316 ? 33.514 -39.858 0.518 1.00 23.04 316 ASN A CA 1
ATOM 2414 C C . ASN A 1 316 ? 32.694 -40.769 1.546 1.00 23.76 316 ASN A C 1
ATOM 2415 O O . ASN A 1 316 ? 32.863 -41.982 1.538 1.00 25.22 316 ASN A O 1
ATOM 2420 N N . PRO A 1 317 ? 31.812 -40.167 2.406 1.00 22.07 317 PRO A N 1
ATOM 2421 C CA . PRO A 1 317 ? 31.163 -40.922 3.442 1.00 21.79 317 PRO A CA 1
ATOM 2422 C C . PRO A 1 317 ? 30.076 -41.875 3.003 1.00 21.35 317 PRO A C 1
ATOM 2423 O O . PRO A 1 317 ? 29.425 -41.645 2.006 1.00 22.83 317 PRO A O 1
ATOM 2427 N N . LEU A 1 318 ? 29.930 -42.939 3.756 1.00 20.95 318 LEU A N 1
ATOM 2428 C CA . LEU A 1 318 ? 28.746 -43.809 3.711 1.00 24.68 318 LEU A CA 1
ATOM 2429 C C . LEU A 1 318 ? 27.631 -43.083 4.447 1.00 23.34 318 LEU A C 1
ATOM 2430 O O . LEU A 1 318 ? 27.740 -42.831 5.649 1.00 24.47 318 LEU A O 1
ATOM 2435 N N . LEU A 1 319 ? 26.601 -42.715 3.700 1.00 23.04 319 LEU A N 1
ATOM 2436 C CA . LEU A 1 319 ? 25.492 -41.911 4.233 1.00 22.36 319 LEU A CA 1
ATOM 2437 C C . LEU A 1 319 ? 24.196 -42.710 4.205 1.00 22.50 319 LEU A C 1
ATOM 2438 O O . LEU A 1 319 ? 23.933 -43.390 3.205 1.00 20.45 319 LEU A O 1
ATOM 2443 N N . VAL A 1 320 ? 23.359 -42.521 5.239 1.00 21.31 320 VAL A N 1
ATOM 2444 C CA . VAL A 1 320 ? 21.885 -42.890 5.217 1.00 19.93 320 VAL A CA 1
ATOM 2445 C C . VAL A 1 320 ? 20.988 -41.611 5.042 1.00 22.37 320 VAL A C 1
ATOM 2446 O O . VAL A 1 320 ? 21.476 -40.467 5.088 1.00 23.80 320 VAL A O 1
ATOM 2450 N N . GLU A 1 321 ? 19.701 -41.815 4.773 1.00 22.81 321 GLU A N 1
ATOM 2451 C CA . GLU A 1 321 ? 18.737 -40.738 4.649 1.00 24.29 321 GLU A CA 1
ATOM 2452 C C . GLU A 1 321 ? 18.772 -39.824 5.864 1.00 25.12 321 GLU A C 1
ATOM 2453 O O . GLU A 1 321 ? 18.702 -38.613 5.749 1.00 28.55 321 GLU A O 1
ATOM 2459 N N . GLU A 1 322 ? 18.850 -40.396 7.059 1.00 26.57 322 GLU A N 1
ATOM 2460 C CA . GLU A 1 322 ? 18.904 -39.618 8.299 1.00 27.02 322 GLU A CA 1
ATOM 2461 C C . GLU A 1 322 ? 20.118 -38.700 8.412 1.00 27.65 322 GLU A C 1
ATOM 2462 O O . GLU A 1 322 ? 20.136 -37.845 9.275 1.00 29.65 322 GLU A O 1
ATOM 2468 N N . ASP A 1 323 ? 21.122 -38.860 7.558 1.00 27.54 323 ASP A N 1
ATOM 2469 C CA . ASP A 1 323 ? 22.290 -37.925 7.536 1.00 28.51 323 ASP A CA 1
ATOM 2470 C C . ASP A 1 323 ? 21.928 -36.535 7.079 1.00 29.51 323 ASP A C 1
ATOM 2471 O O . ASP A 1 323 ? 22.543 -35.595 7.502 1.00 31.44 323 ASP A O 1
ATOM 2476 N N . GLY A 1 324 ? 20.868 -36.405 6.281 1.00 30.77 324 GLY A N 1
ATOM 2477 C CA . GLY A 1 324 ? 20.365 -35.115 5.922 1.00 30.30 324 GLY A CA 1
ATOM 2478 C C . GLY A 1 324 ? 21.223 -34.422 4.838 1.00 31.69 324 GLY A C 1
ATOM 2479 O O . GLY A 1 324 ? 21.515 -35.000 3.797 1.00 32.63 324 GLY A O 1
ATOM 2480 N N . ALA A 1 325 ? 21.697 -33.211 5.115 1.00 29.68 325 ALA A N 1
ATOM 2481 C CA . ALA A 1 325 ? 22.191 -32.393 4.036 1.00 30.65 325 ALA A CA 1
ATOM 2482 C C . ALA A 1 325 ? 23.749 -32.326 4.020 1.00 29.16 325 ALA A C 1
ATOM 2483 O O . ALA A 1 325 ? 24.278 -31.267 3.789 1.00 28.35 325 ALA A O 1
ATOM 2485 N N . VAL A 1 326 ? 24.424 -33.438 4.307 1.00 27.65 326 VAL A N 1
ATOM 2486 C CA . VAL A 1 326 ? 25.847 -33.495 4.408 1.00 27.36 326 VAL A CA 1
ATOM 2487 C C . VAL A 1 326 ? 26.538 -32.905 3.163 1.00 27.73 326 VAL A C 1
ATOM 2488 O O . VAL A 1 326 ? 27.423 -32.079 3.299 1.00 27.83 326 VAL A O 1
ATOM 2492 N N . TYR A 1 327 ? 26.102 -33.290 1.962 1.00 27.33 327 TYR A N 1
ATOM 2493 C CA . TYR A 1 327 ? 26.688 -32.801 0.742 1.00 27.80 327 TYR A CA 1
ATOM 2494 C C . TYR A 1 327 ? 26.438 -31.331 0.500 1.00 28.57 327 TYR A C 1
ATOM 2495 O O . TYR A 1 327 ? 27.306 -30.643 -0.086 1.00 28.41 327 TYR A O 1
ATOM 2504 N N . GLN A 1 328 ? 25.251 -30.866 0.900 1.00 28.33 328 GLN A N 1
ATOM 2505 C CA . GLN A 1 328 ? 24.822 -29.500 0.620 1.00 28.64 328 GLN A CA 1
ATOM 2506 C C . GLN A 1 328 ? 25.543 -28.550 1.523 1.00 27.24 328 GLN A C 1
ATOM 2507 O O . GLN A 1 328 ? 25.849 -27.474 1.115 1.00 28.74 328 GLN A O 1
ATOM 2513 N N . LEU A 1 329 ? 25.803 -28.982 2.735 1.00 26.89 329 LEU A N 1
ATOM 2514 C CA . LEU A 1 329 ? 26.606 -28.265 3.695 1.00 28.03 329 LEU A CA 1
ATOM 2515 C C . LEU A 1 329 ? 28.107 -28.122 3.254 1.00 28.34 329 LEU A C 1
ATOM 2516 O O . LEU A 1 329 ? 28.674 -27.011 3.375 1.00 29.71 329 LEU A O 1
ATOM 2521 N N . ARG A 1 330 ? 28.714 -29.226 2.771 1.00 27.35 330 ARG A N 1
ATOM 2522 C CA . ARG A 1 330 ? 30.084 -29.230 2.191 1.00 27.13 330 ARG A CA 1
ATOM 2523 C C . ARG A 1 330 ? 30.175 -28.354 0.938 1.00 27.07 330 ARG A C 1
ATOM 2524 O O . ARG A 1 330 ? 31.101 -27.570 0.833 1.00 28.03 330 ARG A O 1
ATOM 2532 N N . ARG A 1 331 ? 29.190 -28.424 0.053 1.00 26.62 331 ARG A N 1
ATOM 2533 C CA . ARG A 1 331 ? 29.054 -27.469 -1.042 1.00 26.77 331 ARG A CA 1
ATOM 2534 C C . ARG A 1 331 ? 28.946 -25.977 -0.643 1.00 26.99 331 ARG A C 1
ATOM 2535 O O . ARG A 1 331 ? 29.569 -25.121 -1.307 1.00 27.74 331 ARG A O 1
ATOM 2543 N N . TRP A 1 332 ? 28.219 -25.679 0.447 1.00 25.88 332 TRP A N 1
ATOM 2544 C CA . TRP A 1 332 ? 28.077 -24.335 1.008 1.00 24.67 332 TRP A CA 1
ATOM 2545 C C . TRP A 1 332 ? 29.484 -23.841 1.444 1.00 26.52 332 TRP A C 1
ATOM 2546 O O . TRP A 1 332 ? 29.896 -22.700 1.186 1.00 27.87 332 TRP A O 1
ATOM 2557 N N . TYR A 1 333 ? 30.219 -24.719 2.122 1.00 27.18 333 TYR A N 1
ATOM 2558 C CA . TYR A 1 333 ? 31.489 -24.409 2.720 1.00 27.22 333 TYR A CA 1
ATOM 2559 C C . TYR A 1 333 ? 32.627 -24.213 1.699 1.00 28.84 333 TYR A C 1
ATOM 2560 O O . TYR A 1 333 ? 33.542 -23.448 1.973 1.00 31.21 333 TYR A O 1
ATOM 2569 N N . GLU A 1 334 ? 32.571 -24.889 0.563 1.00 28.71 334 GLU A N 1
ATOM 2570 C CA . GLU A 1 334 ? 33.397 -24.632 -0.570 1.00 30.49 334 GLU A CA 1
ATOM 2571 C C . GLU A 1 334 ? 33.519 -23.179 -1.034 1.00 29.87 334 GLU A C 1
ATOM 2572 O O . GLU A 1 334 ? 34.616 -22.803 -1.505 1.00 28.52 334 GLU A O 1
ATOM 2578 N N . GLN A 1 335 ? 32.441 -22.379 -0.875 1.00 27.85 335 GLN A N 1
ATOM 2579 C CA . GLN A 1 335 ? 32.430 -21.014 -1.326 1.00 26.92 335 GLN A CA 1
ATOM 2580 C C . GLN A 1 335 ? 33.603 -20.223 -0.793 1.00 26.76 335 GLN A C 1
ATOM 2581 O O . GLN A 1 335 ? 34.108 -19.324 -1.480 1.00 29.41 335 GLN A O 1
ATOM 2587 N N . PHE A 1 336 ? 34.026 -20.537 0.416 1.00 24.31 336 PHE A N 1
ATOM 2588 C CA . PHE A 1 336 ? 35.092 -19.823 1.090 1.00 25.52 336 PHE A CA 1
ATOM 2589 C C . PHE A 1 336 ? 36.470 -20.195 0.599 1.00 25.98 336 PHE A C 1
ATOM 2590 O O . PHE A 1 336 ? 37.452 -19.606 1.004 1.00 26.36 336 PHE A O 1
ATOM 2598 N N . TYR A 1 337 ? 36.527 -21.160 -0.296 1.00 28.21 337 TYR A N 1
ATOM 2599 C CA . TYR A 1 337 ? 37.796 -21.693 -0.715 1.00 29.31 337 TYR A CA 1
ATOM 2600 C C . TYR A 1 337 ? 38.010 -21.472 -2.159 1.00 29.44 337 TYR A C 1
ATOM 2601 O O . TYR A 1 337 ? 39.036 -21.833 -2.665 1.00 30.16 337 TYR A O 1
ATOM 2610 N N . VAL A 1 338 ? 37.019 -20.883 -2.827 1.00 30.53 338 VAL A N 1
ATOM 2611 C CA . VAL A 1 338 ? 37.146 -20.549 -4.229 1.00 30.00 338 VAL A CA 1
ATOM 2612 C C . VAL A 1 338 ? 37.197 -19.009 -4.261 1.00 31.42 338 VAL A C 1
ATOM 2613 O O . VAL A 1 338 ? 36.721 -18.356 -3.335 1.00 30.71 338 VAL A O 1
ATOM 2617 N N . ASP A 1 339 ? 37.812 -18.485 -5.303 1.00 31.26 339 ASP A N 1
ATOM 2618 C CA . ASP A 1 339 ? 37.789 -17.105 -5.653 1.00 34.61 339 ASP A CA 1
ATOM 2619 C C . ASP A 1 339 ? 36.363 -16.595 -5.706 1.00 34.97 339 ASP A C 1
ATOM 2620 O O . ASP A 1 339 ? 35.495 -17.270 -6.259 1.00 35.24 339 ASP A O 1
ATOM 2625 N N . VAL A 1 340 ? 36.124 -15.391 -5.172 1.00 35.03 340 VAL A N 1
ATOM 2626 C CA . VAL A 1 340 ? 34.752 -14.856 -5.119 1.00 36.53 340 VAL A CA 1
ATOM 2627 C C . VAL A 1 340 ? 34.058 -14.930 -6.496 1.00 38.27 340 VAL A C 1
ATOM 2628 O O . VAL A 1 340 ? 32.826 -15.172 -6.614 1.00 39.63 340 VAL A O 1
ATOM 2632 N N . ALA A 1 341 ? 34.853 -14.789 -7.547 1.00 40.42 341 ALA A N 1
ATOM 2633 C CA . ALA A 1 341 ? 34.329 -14.818 -8.938 1.00 42.27 341 ALA A CA 1
ATOM 2634 C C . ALA A 1 341 ? 33.923 -16.207 -9.364 1.00 43.01 341 ALA A C 1
ATOM 2635 O O . ALA A 1 341 ? 33.213 -16.352 -10.317 1.00 44.48 341 ALA A O 1
ATOM 2637 N N . ASP A 1 342 ? 34.370 -17.233 -8.654 1.00 43.19 342 ASP A N 1
ATOM 2638 C CA . ASP A 1 342 ? 34.056 -18.597 -9.044 1.00 42.86 342 ASP A CA 1
ATOM 2639 C C . ASP A 1 342 ? 32.959 -19.306 -8.240 1.00 41.41 342 ASP A C 1
ATOM 2640 O O . ASP A 1 342 ? 32.746 -20.520 -8.403 1.00 41.85 342 ASP A O 1
ATOM 2645 N N . ILE A 1 343 ? 32.274 -18.551 -7.384 1.00 39.96 343 ILE A N 1
ATOM 2646 C CA . ILE A 1 343 ? 31.243 -19.090 -6.528 1.00 37.00 343 ILE A CA 1
ATOM 2647 C C . ILE A 1 343 ? 30.101 -19.439 -7.442 1.00 36.81 343 ILE A C 1
ATOM 2648 O O . ILE A 1 343 ? 29.712 -18.646 -8.332 1.00 37.09 343 ILE A O 1
ATOM 2653 N N . LYS A 1 344 ? 29.643 -20.670 -7.253 1.00 35.16 344 LYS A N 1
ATOM 2654 C CA . LYS A 1 344 ? 28.574 -21.303 -7.942 1.00 34.36 344 LYS A CA 1
ATOM 2655 C C . LYS A 1 344 ? 27.226 -21.033 -7.291 1.00 34.38 344 LYS A C 1
ATOM 2656 O O . LYS A 1 344 ? 27.148 -20.953 -6.090 1.00 33.70 344 LYS A O 1
ATOM 2662 N N . PRO A 1 345 ? 26.166 -20.797 -8.109 1.00 35.60 345 PRO A N 1
ATOM 2663 C CA . PRO A 1 345 ? 24.822 -20.591 -7.558 1.00 36.56 345 PRO A CA 1
ATOM 2664 C C . PRO A 1 345 ? 24.474 -21.593 -6.445 1.00 37.29 345 PRO A C 1
ATOM 2665 O O . PRO A 1 345 ? 23.910 -21.231 -5.425 1.00 38.62 345 PRO A O 1
ATOM 2669 N N . GLU A 1 346 ? 24.825 -22.847 -6.626 1.00 38.11 346 GLU A N 1
ATOM 2670 C CA . GLU A 1 346 ? 24.305 -23.829 -5.747 1.00 39.43 346 GLU A CA 1
ATOM 2671 C C . GLU A 1 346 ? 25.048 -23.880 -4.429 1.00 39.26 346 GLU A C 1
ATOM 2672 O O . GLU A 1 346 ? 24.505 -24.443 -3.478 1.00 41.31 346 GLU A O 1
ATOM 2678 N N . MET A 1 347 ? 26.209 -23.218 -4.338 1.00 36.61 347 MET A N 1
ATOM 2679 C CA . MET A 1 347 ? 26.899 -23.063 -3.060 1.00 35.99 347 MET A CA 1
ATOM 2680 C C . MET A 1 347 ? 26.129 -22.163 -2.117 1.00 35.10 347 MET A C 1
ATOM 2681 O O . MET A 1 347 ? 26.216 -22.284 -0.936 1.00 35.16 347 MET A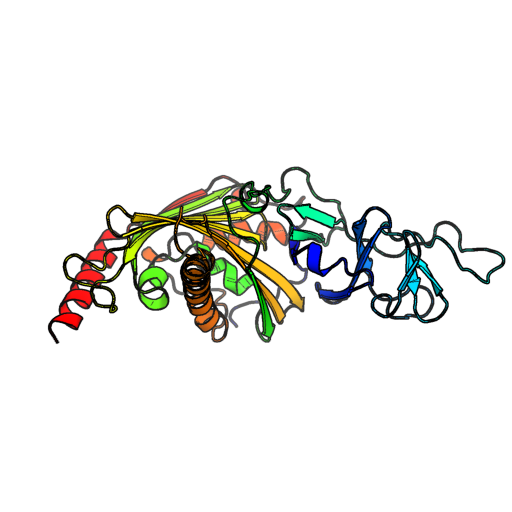 O 1
ATOM 2686 N N . VAL A 1 348 ? 25.358 -21.253 -2.682 1.00 34.75 348 VAL A N 1
ATOM 2687 C CA . VAL A 1 348 ? 25.027 -20.013 -2.030 1.00 34.46 348 VAL A CA 1
ATOM 2688 C C . VAL A 1 348 ? 23.477 -19.800 -2.038 1.00 35.23 348 VAL A C 1
ATOM 2689 O O . VAL A 1 348 ? 22.929 -19.135 -1.170 1.00 34.06 348 VAL A O 1
ATOM 2693 N N . GLU A 1 349 ? 22.767 -20.447 -2.970 1.00 36.90 349 GLU A N 1
ATOM 2694 C CA . GLU A 1 349 ? 21.324 -20.259 -3.011 1.00 38.85 349 GLU A CA 1
ATOM 2695 C C . GLU A 1 349 ? 20.703 -20.935 -1.800 1.00 37.17 349 GLU A C 1
ATOM 2696 O O . GLU A 1 349 ? 21.241 -21.921 -1.257 1.00 37.09 349 GLU A O 1
ATOM 2702 N N . ARG A 1 350 ? 19.567 -20.394 -1.370 1.00 35.65 350 ARG A N 1
ATOM 2703 C CA . ARG A 1 350 ? 18.859 -20.922 -0.218 1.00 34.33 350 ARG A CA 1
ATOM 2704 C C . ARG A 1 350 ? 18.577 -22.476 -0.285 1.00 32.33 350 ARG A C 1
ATOM 2705 O O . ARG A 1 350 ? 17.946 -22.955 -1.198 1.00 30.84 350 ARG A O 1
ATOM 2713 N N . PHE A 1 351 ? 19.056 -23.225 0.695 1.00 30.29 351 PHE A N 1
ATOM 2714 C CA . PHE A 1 351 ? 18.733 -24.629 0.770 1.00 29.17 351 PHE A CA 1
ATOM 2715 C C . PHE A 1 351 ? 18.166 -24.930 2.142 1.00 28.74 351 PHE A C 1
ATOM 2716 O O . PHE A 1 351 ? 18.749 -24.558 3.152 1.00 28.30 351 PHE A O 1
ATOM 2724 N N . GLU A 1 352 ? 17.036 -25.642 2.173 1.00 29.86 352 GLU A N 1
ATOM 2725 C CA . GLU A 1 352 ? 16.437 -26.088 3.457 1.00 30.57 352 GLU A CA 1
ATOM 2726 C C . GLU A 1 352 ? 16.125 -27.543 3.453 1.00 29.05 352 GLU A C 1
ATOM 2727 O O . GLU A 1 352 ? 15.699 -28.088 2.467 1.00 28.07 352 GLU A O 1
ATOM 2733 N N . ILE A 1 353 ? 16.278 -28.150 4.600 1.00 29.71 353 ILE A N 1
ATOM 2734 C CA . ILE A 1 353 ? 15.845 -29.512 4.777 1.00 30.17 353 ILE A CA 1
ATOM 2735 C C . ILE A 1 353 ? 15.402 -29.727 6.209 1.00 29.41 353 ILE A C 1
ATOM 2736 O O . ILE A 1 353 ? 16.127 -29.485 7.149 1.00 30.61 353 ILE A O 1
ATOM 2741 N N . GLU A 1 354 ? 14.233 -30.284 6.377 1.00 29.64 354 GLU A N 1
ATOM 2742 C CA . GLU A 1 354 ? 13.873 -30.801 7.699 1.00 29.70 354 GLU A CA 1
ATOM 2743 C C . GLU A 1 354 ? 14.201 -32.280 7.756 1.00 28.32 354 GLU A C 1
ATOM 2744 O O . GLU A 1 354 ? 13.905 -33.030 6.824 1.00 27.54 354 GLU A O 1
ATOM 2750 N N . VAL A 1 355 ? 14.891 -32.708 8.795 1.00 28.03 355 VAL A N 1
ATOM 2751 C CA . VAL A 1 355 ? 15.169 -34.139 8.890 1.00 30.31 355 VAL A CA 1
ATOM 2752 C C . VAL A 1 355 ? 14.085 -34.780 9.759 1.00 30.78 355 VAL A C 1
ATOM 2753 O O . VAL A 1 355 ? 13.811 -34.318 10.853 1.00 31.15 355 VAL A O 1
ATOM 2757 N N . ASP A 1 356 ? 13.452 -35.815 9.249 1.00 32.48 356 ASP A N 1
ATOM 2758 C CA . ASP A 1 356 ? 12.474 -36.590 10.030 1.00 32.85 356 ASP A CA 1
ATOM 2759 C C . ASP A 1 356 ? 13.116 -37.398 11.175 1.00 33.20 356 ASP A C 1
ATOM 2760 O O . ASP A 1 356 ? 13.885 -38.327 10.946 1.00 33.60 356 ASP A O 1
ATOM 2765 N N . THR A 1 357 ? 12.773 -37.076 12.408 1.00 32.72 357 THR A N 1
ATOM 2766 C CA . THR A 1 357 ? 13.393 -37.727 13.544 1.00 33.78 357 THR A CA 1
ATOM 2767 C C . THR A 1 357 ? 12.438 -38.739 14.226 1.00 34.15 357 THR A C 1
ATOM 2768 O O . THR A 1 357 ? 12.843 -39.367 15.182 1.00 34.01 357 THR A O 1
ATOM 2772 N N . LYS A 1 358 ? 11.223 -38.927 13.698 1.00 34.88 358 LYS A N 1
ATOM 2773 C CA . LYS A 1 358 ? 10.214 -39.814 14.309 1.00 36.89 358 LYS A CA 1
ATOM 2774 C C . LYS A 1 358 ? 10.574 -41.285 14.454 1.00 35.51 358 LYS A C 1
ATOM 2775 O O . LYS A 1 358 ? 10.424 -41.767 15.538 1.00 34.47 358 LYS A O 1
ATOM 2781 N N . ARG A 1 359 ? 11.052 -41.997 13.417 1.00 35.38 359 ARG A N 1
ATOM 2782 C CA . ARG A 1 359 ? 11.508 -43.413 13.634 1.00 36.51 359 ARG A CA 1
ATOM 2783 C C . ARG A 1 359 ? 12.662 -43.551 14.623 1.00 35.35 359 ARG A C 1
ATOM 2784 O O . ARG A 1 359 ? 12.684 -44.463 15.472 1.00 35.74 359 ARG A O 1
ATOM 2792 N N . ALA A 1 360 ? 13.644 -42.650 14.509 1.00 35.40 360 ALA A N 1
ATOM 2793 C CA . ALA A 1 360 ? 14.832 -42.703 15.377 1.00 34.29 360 ALA A CA 1
ATOM 2794 C C . ALA A 1 360 ? 14.379 -42.535 16.803 1.00 33.55 360 ALA A C 1
ATOM 2795 O O . ALA A 1 360 ? 14.847 -43.229 17.690 1.00 31.18 360 ALA A O 1
ATOM 2797 N N . ASN A 1 361 ? 13.488 -41.557 17.017 1.00 34.48 361 ASN A N 1
ATOM 2798 C CA . ASN A 1 361 ? 12.952 -41.281 18.330 1.00 36.34 361 ASN A CA 1
ATOM 2799 C C . ASN A 1 361 ? 12.170 -42.445 18.927 1.00 36.86 361 ASN A C 1
ATOM 2800 O O . ASN A 1 361 ? 12.384 -42.813 20.088 1.00 37.18 361 ASN A O 1
ATOM 2805 N N . GLU A 1 362 ? 11.414 -43.153 18.118 1.00 38.01 362 GLU A N 1
ATOM 2806 C CA . GLU A 1 362 ? 10.815 -44.383 18.652 1.00 41.73 362 GLU A CA 1
ATOM 2807 C C . GLU A 1 362 ? 11.822 -45.508 18.976 1.00 41.84 362 GLU A C 1
ATOM 2808 O O . GLU A 1 362 ? 11.700 -46.171 20.014 1.00 43.12 362 GLU A O 1
ATOM 2814 N N . PHE A 1 363 ? 12.834 -45.694 18.122 1.00 41.60 363 PHE A N 1
ATOM 2815 C CA . PHE A 1 363 ? 13.947 -46.571 18.462 1.00 40.51 363 PHE A CA 1
ATOM 2816 C C . PHE A 1 363 ? 14.653 -46.168 19.741 1.00 39.68 363 PHE A C 1
ATOM 2817 O O . PHE A 1 363 ? 15.035 -47.028 20.530 1.00 41.45 363 PHE A O 1
ATOM 2825 N N . TRP A 1 364 ? 14.857 -44.868 19.946 1.00 37.55 364 TRP A N 1
ATOM 2826 C CA . TRP A 1 364 ? 15.658 -44.392 21.052 1.00 36.04 364 TRP A CA 1
ATOM 2827 C C . TRP A 1 364 ? 14.894 -44.462 22.353 1.00 36.30 364 TRP A C 1
ATOM 2828 O O . TRP A 1 364 ? 15.465 -44.726 23.432 1.00 35.79 364 TRP A O 1
ATOM 2839 N N . ASN A 1 365 ? 13.607 -44.143 22.278 1.00 37.19 365 ASN A N 1
ATOM 2840 C CA . ASN A 1 365 ? 12.735 -44.321 23.435 1.00 37.04 365 ASN A CA 1
ATOM 2841 C C . ASN A 1 365 ? 12.665 -45.795 23.889 1.00 37.69 365 ASN A C 1
ATOM 2842 O O . ASN A 1 365 ? 12.771 -46.079 25.084 1.00 38.56 365 ASN A O 1
ATOM 2847 N N . ALA A 1 366 ? 12.567 -46.714 22.935 1.00 37.85 366 ALA A N 1
ATOM 2848 C CA . ALA A 1 366 ? 12.711 -48.142 23.248 1.00 40.15 366 ALA A CA 1
ATOM 2849 C C . ALA A 1 366 ? 14.039 -48.486 23.971 1.00 41.50 366 ALA A C 1
ATOM 2850 O O . ALA A 1 366 ? 14.057 -49.271 24.918 1.00 43.39 366 ALA A O 1
ATOM 2852 N N . GLU A 1 367 ? 15.153 -47.911 23.529 1.00 43.27 367 GLU A N 1
ATOM 2853 C CA . GLU A 1 367 ? 16.449 -48.194 24.127 1.00 43.73 367 GLU A CA 1
ATOM 2854 C C . GLU A 1 367 ? 16.501 -47.501 25.500 1.00 44.02 367 GLU A C 1
ATOM 2855 O O . GLU A 1 367 ? 17.001 -48.066 26.471 1.00 43.41 367 GLU A O 1
ATOM 2861 N N . VAL A 1 368 ? 15.997 -46.265 25.591 1.00 44.62 368 VAL A N 1
ATOM 2862 C CA . VAL A 1 368 ? 15.910 -45.581 26.878 1.00 46.50 368 VAL A CA 1
ATOM 2863 C C . VAL A 1 368 ? 15.099 -46.437 27.866 1.00 48.37 368 VAL A C 1
ATOM 2864 O O . VAL A 1 368 ? 15.538 -46.625 28.992 1.00 46.70 368 VAL A O 1
ATOM 2868 N N . GLU A 1 369 ? 13.913 -46.917 27.422 1.00 51.52 369 GLU A N 1
ATOM 2869 C CA . GLU A 1 369 ? 13.048 -47.829 28.220 1.00 55.05 369 GLU A CA 1
ATOM 2870 C C . GLU A 1 369 ? 13.763 -49.100 28.620 1.00 55.83 369 GLU A C 1
ATOM 2871 O O . GLU A 1 369 ? 13.839 -49.403 29.808 1.00 56.23 369 GLU A O 1
ATOM 2877 N N . LYS A 1 370 ? 14.336 -49.794 27.638 1.00 56.66 370 LYS A N 1
ATOM 2878 C CA . LYS A 1 370 ? 15.159 -50.958 27.901 1.00 58.61 370 LYS A CA 1
ATOM 2879 C C . LYS A 1 370 ? 16.211 -50.751 28.995 1.00 59.17 370 LYS A C 1
ATOM 2880 O O . LYS A 1 370 ? 16.452 -51.676 29.777 1.00 59.84 370 LYS A O 1
ATOM 2886 N N . ASN A 1 371 ? 16.814 -49.553 29.075 1.00 59.21 371 ASN A N 1
ATOM 2887 C CA . ASN A 1 371 ? 17.938 -49.286 29.996 1.00 58.86 371 ASN A CA 1
ATOM 2888 C C . ASN A 1 371 ? 17.509 -49.111 31.414 1.00 59.91 371 ASN A C 1
ATOM 2889 O O . ASN A 1 371 ? 18.204 -49.551 32.340 1.00 59.13 371 ASN A O 1
ATOM 2894 N N . LEU A 1 372 ? 16.405 -48.405 31.607 1.00 61.25 372 LEU A N 1
ATOM 2895 C CA . LEU A 1 372 ? 16.019 -48.157 32.985 1.00 63.30 372 LEU A CA 1
ATOM 2896 C C . LEU A 1 372 ? 15.098 -49.239 33.600 1.00 63.88 372 LEU A C 1
ATOM 2897 O O . LEU A 1 372 ? 14.831 -49.225 34.779 1.00 63.84 372 LEU A O 1
ATOM 2902 N N . LYS A 1 373 ? 14.701 -50.222 32.799 1.00 65.35 373 LYS A N 1
ATOM 2903 C CA . LYS A 1 373 ? 14.137 -51.477 33.292 1.00 67.02 373 LYS A CA 1
ATOM 2904 C C . LYS A 1 373 ? 15.242 -52.293 34.012 1.00 67.84 373 LYS A C 1
ATOM 2905 O O . LYS A 1 373 ? 15.096 -53.510 34.181 1.00 67.70 373 LYS A O 1
ATOM 2911 N N . SER A 1 374 ? 16.355 -51.639 34.391 1.00 68.85 374 SER A N 1
ATOM 2912 C CA . SER A 1 374 ? 17.449 -52.284 35.165 1.00 69.41 374 SER A CA 1
ATOM 2913 C C . SER A 1 374 ? 18.107 -51.433 36.249 1.00 69.21 374 SER A C 1
ATOM 2914 O O . SER A 1 374 ? 18.183 -50.206 36.139 1.00 69.04 374 SER A O 1
#